Protein AF-A0A835XCL2-F1 (afdb_monomer)

Structure (mmCIF, N/CA/C/O backbone):
data_AF-A0A835XCL2-F1
#
_entry.id   AF-A0A835XCL2-F1
#
loop_
_atom_site.group_PDB
_atom_site.id
_atom_site.type_symbol
_atom_site.label_atom_id
_atom_site.label_alt_id
_atom_site.label_comp_id
_atom_site.label_asym_id
_atom_site.label_entity_id
_atom_site.label_seq_id
_atom_site.pdbx_PDB_ins_code
_atom_site.Cartn_x
_atom_site.Cartn_y
_atom_site.Cartn_z
_atom_site.occupancy
_atom_site.B_iso_or_equiv
_atom_site.auth_seq_id
_atom_site.auth_comp_id
_atom_site.auth_asym_id
_atom_site.auth_atom_id
_atom_site.pdbx_PDB_model_num
ATOM 1 N N . MET A 1 1 ? -12.050 17.696 15.128 1.00 45.19 1 MET A N 1
ATOM 2 C CA . MET A 1 1 ? -11.156 17.296 14.022 1.00 45.19 1 MET A CA 1
ATOM 3 C C . MET A 1 1 ? -9.777 16.901 14.547 1.00 45.19 1 MET A C 1
ATOM 5 O O . MET A 1 1 ? -9.471 15.723 14.489 1.00 45.19 1 MET A O 1
ATOM 9 N N . PHE A 1 2 ? -9.025 17.798 15.200 1.00 50.72 2 PHE A N 1
ATOM 10 C CA . PHE A 1 2 ? -7.674 17.502 15.725 1.00 50.72 2 PHE A CA 1
ATOM 11 C C . PHE A 1 2 ? -7.560 16.322 16.710 1.00 50.72 2 PHE A C 1
ATOM 13 O O . PHE A 1 2 ? -6.530 15.673 16.750 1.00 50.72 2 PHE A O 1
ATOM 20 N N . ALA A 1 3 ? -8.612 15.989 17.470 1.00 54.88 3 ALA A N 1
ATOM 21 C CA . ALA A 1 3 ? -8.590 14.834 18.381 1.00 54.88 3 ALA A CA 1
ATOM 22 C C . ALA A 1 3 ? -8.614 13.461 17.674 1.00 54.88 3 ALA A C 1
ATOM 24 O O . ALA A 1 3 ? -8.325 12.450 18.309 1.00 54.88 3 ALA A O 1
ATOM 25 N N . PHE A 1 4 ? -9.004 13.424 16.395 1.00 60.88 4 PHE A N 1
ATOM 26 C CA . PHE A 1 4 ? -9.057 12.208 15.576 1.00 60.88 4 PHE A CA 1
ATOM 27 C C . PHE A 1 4 ? -7.957 12.157 14.514 1.00 60.88 4 PHE A C 1
ATOM 29 O O . PHE A 1 4 ? -7.679 11.065 14.038 1.00 60.88 4 PHE A O 1
ATOM 36 N N . ALA A 1 5 ? -7.335 13.301 14.205 1.00 59.88 5 ALA A N 1
ATOM 37 C CA . ALA A 1 5 ? -6.242 13.404 13.247 1.00 59.88 5 ALA A CA 1
ATOM 38 C C . ALA A 1 5 ? -5.067 12.497 13.642 1.00 59.88 5 ALA A C 1
ATOM 40 O O . ALA A 1 5 ? -4.745 12.382 14.829 1.00 59.88 5 ALA A O 1
ATOM 41 N N . GLY A 1 6 ? -4.464 11.858 12.639 1.00 66.88 6 GLY A N 1
ATOM 42 C CA . GLY A 1 6 ? -3.282 11.003 12.789 1.00 66.88 6 GLY A CA 1
ATOM 43 C C . GLY A 1 6 ? -3.580 9.506 12.906 1.00 66.88 6 GLY A C 1
ATOM 44 O O . GLY A 1 6 ? -2.702 8.674 12.696 1.00 66.88 6 GLY A O 1
ATOM 45 N N . LEU A 1 7 ? -4.846 9.130 13.136 1.00 72.75 7 LEU A N 1
ATOM 46 C CA . LEU A 1 7 ? -5.253 7.722 13.145 1.00 72.75 7 LEU A CA 1
ATOM 47 C C . LEU A 1 7 ? -5.238 7.129 11.731 1.00 72.75 7 LEU A C 1
ATOM 49 O O . LEU A 1 7 ? -4.755 6.021 11.523 1.00 72.75 7 LEU A O 1
ATOM 53 N N . GLY A 1 8 ? -5.735 7.907 10.774 1.00 74.19 8 GLY A N 1
ATOM 54 C CA . GLY A 1 8 ? -5.674 7.641 9.349 1.00 74.19 8 GLY A CA 1
ATOM 55 C C . GLY A 1 8 ? -4.240 7.567 8.850 1.00 74.19 8 GLY A C 1
ATOM 56 O O . GLY A 1 8 ? -3.952 6.661 8.085 1.00 74.19 8 GLY A O 1
ATOM 57 N N . PHE A 1 9 ? -3.338 8.422 9.348 1.00 76.12 9 PHE A N 1
ATOM 58 C CA . PHE A 1 9 ? -1.915 8.387 8.988 1.00 76.12 9 PHE A CA 1
ATOM 59 C C . PHE A 1 9 ? -1.212 7.127 9.499 1.00 76.12 9 PHE A C 1
ATOM 61 O O . PHE A 1 9 ? -0.522 6.462 8.736 1.00 76.12 9 PHE A O 1
ATOM 68 N N . LEU A 1 10 ? -1.443 6.731 10.756 1.00 77.31 10 LEU A N 1
ATOM 69 C CA . LEU A 1 10 ? -0.890 5.480 11.293 1.00 77.31 10 LEU A CA 1
ATOM 70 C C . LEU A 1 10 ? -1.341 4.250 10.487 1.00 77.31 10 LEU A C 1
ATOM 72 O O . LEU A 1 10 ? -0.604 3.276 10.378 1.00 77.31 10 LEU A O 1
ATOM 76 N N . VAL A 1 11 ? -2.558 4.282 9.943 1.00 80.12 11 VAL A N 1
ATOM 77 C CA . VAL A 1 11 ? -3.092 3.204 9.104 1.00 80.12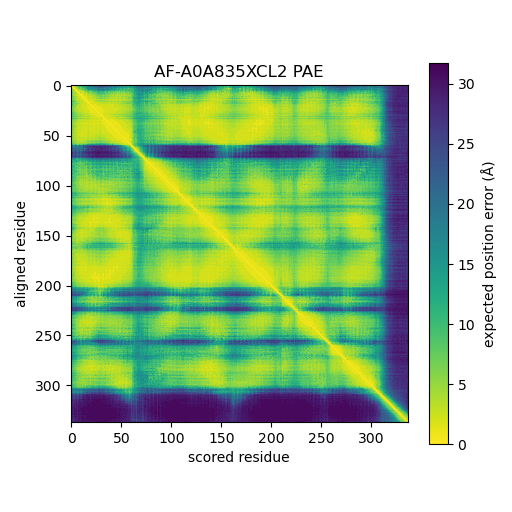 11 VAL A CA 1
ATOM 78 C C . VAL A 1 11 ? -2.561 3.315 7.675 1.00 80.12 11 VAL A C 1
ATOM 80 O O . VAL A 1 11 ? -2.112 2.317 7.122 1.00 80.12 11 VAL A O 1
ATOM 83 N N . SER A 1 12 ? -2.570 4.502 7.067 1.00 83.25 12 SER A N 1
ATOM 84 C CA . SER A 1 12 ? -2.139 4.700 5.679 1.00 83.25 12 SER A CA 1
ATOM 85 C C . SER A 1 12 ? -0.653 4.466 5.482 1.00 83.25 12 SER A C 1
ATOM 87 O O . SER A 1 12 ? -0.261 4.074 4.394 1.00 83.25 12 SER A O 1
ATOM 89 N N . VAL A 1 13 ? 0.172 4.660 6.510 1.00 80.12 13 VAL A N 1
ATOM 90 C CA . VAL A 1 13 ? 1.620 4.479 6.384 1.00 80.12 13 VAL A CA 1
ATOM 91 C C . VAL A 1 13 ? 2.002 3.033 6.044 1.00 80.12 13 VAL A C 1
ATOM 93 O O . VAL A 1 13 ? 2.986 2.793 5.356 1.00 80.12 13 VAL A O 1
ATOM 96 N N . GLY A 1 14 ? 1.186 2.056 6.459 1.00 79.81 14 GLY A N 1
ATOM 97 C CA . GLY A 1 14 ? 1.363 0.662 6.041 1.00 79.81 14 GLY A CA 1
ATOM 98 C C . GLY A 1 14 ? 1.155 0.454 4.537 1.00 79.81 14 GLY A C 1
ATOM 99 O O . GLY A 1 14 ? 1.716 -0.470 3.971 1.00 79.81 14 GLY A O 1
ATOM 100 N N . TYR A 1 15 ? 0.399 1.334 3.875 1.00 86.25 15 TYR A N 1
ATOM 101 C CA . TYR A 1 15 ? 0.126 1.274 2.435 1.00 86.25 15 TYR A CA 1
ATOM 102 C C . TYR A 1 15 ? 1.232 1.897 1.572 1.00 86.25 15 TYR A C 1
ATOM 104 O O . TYR A 1 15 ? 1.124 1.863 0.349 1.00 86.25 15 TYR A O 1
ATOM 112 N N . MET A 1 16 ? 2.260 2.481 2.195 1.00 86.19 16 MET A N 1
ATOM 113 C CA . MET A 1 16 ? 3.431 3.068 1.535 1.00 86.19 16 MET A CA 1
ATOM 114 C C . MET A 1 16 ? 4.714 2.294 1.877 1.00 86.19 16 MET A C 1
ATOM 116 O O . MET A 1 16 ? 5.825 2.804 1.754 1.00 86.19 16 MET A O 1
ATOM 120 N N . ASP A 1 17 ? 4.575 1.056 2.348 1.00 85.38 17 ASP A N 1
ATOM 121 C CA . ASP A 1 17 ? 5.699 0.233 2.769 1.00 85.38 17 ASP A CA 1
ATOM 122 C C . ASP A 1 17 ? 6.506 -0.324 1.572 1.00 85.38 17 ASP A C 1
ATOM 124 O O . ASP A 1 17 ? 6.050 -0.299 0.423 1.00 85.38 17 ASP A O 1
ATOM 128 N N . PRO A 1 18 ? 7.707 -0.889 1.810 1.00 81.00 18 PRO A N 1
ATOM 129 C CA . PRO A 1 18 ? 8.531 -1.438 0.733 1.00 81.00 18 PRO A CA 1
ATOM 130 C C . PRO A 1 18 ? 7.856 -2.571 -0.060 1.00 81.00 18 PRO A C 1
ATOM 132 O O . PRO A 1 18 ? 8.250 -2.832 -1.196 1.00 81.00 18 PRO A O 1
ATOM 135 N N . GLY A 1 19 ? 6.851 -3.244 0.516 1.00 84.50 19 GLY A N 1
ATOM 136 C CA . GLY A 1 19 ? 6.051 -4.255 -0.175 1.00 84.50 19 GLY A CA 1
ATOM 137 C C . GLY A 1 19 ? 5.240 -3.658 -1.325 1.00 84.50 19 GLY A C 1
ATOM 138 O O . GLY A 1 19 ? 5.312 -4.175 -2.441 1.00 84.50 19 GLY A O 1
ATOM 139 N N . ASN A 1 20 ? 4.546 -2.540 -1.074 1.00 90.12 20 ASN A N 1
ATOM 140 C CA . ASN A 1 20 ? 3.847 -1.777 -2.114 1.00 90.12 20 ASN A CA 1
ATOM 141 C C . ASN A 1 20 ? 4.830 -1.234 -3.164 1.00 90.12 20 ASN A C 1
ATOM 143 O O . ASN A 1 20 ? 4.596 -1.381 -4.365 1.00 90.12 20 ASN A O 1
ATOM 147 N N . TRP A 1 21 ? 5.989 -0.720 -2.728 1.00 89.38 21 TRP A N 1
ATOM 148 C CA . TRP A 1 21 ? 7.011 -0.211 -3.650 1.00 89.38 21 TRP A CA 1
ATOM 149 C C . TRP A 1 21 ? 7.500 -1.291 -4.611 1.00 89.38 21 TRP A C 1
ATOM 151 O O . TRP A 1 21 ? 7.611 -1.040 -5.807 1.00 89.38 21 TRP A O 1
ATOM 161 N N . ALA A 1 22 ? 7.779 -2.496 -4.112 1.00 87.19 22 ALA A N 1
ATOM 162 C CA . ALA A 1 22 ? 8.260 -3.593 -4.943 1.00 87.19 22 ALA A CA 1
ATOM 163 C C . ALA A 1 22 ? 7.243 -3.982 -6.023 1.00 87.19 22 ALA A C 1
ATOM 165 O O . ALA A 1 22 ? 7.617 -4.164 -7.181 1.00 87.19 22 ALA A O 1
ATOM 166 N N . THR A 1 23 ? 5.957 -4.071 -5.671 1.00 91.06 23 THR A N 1
ATOM 167 C CA . THR A 1 23 ? 4.909 -4.411 -6.641 1.00 91.06 23 THR A CA 1
ATOM 168 C C . THR A 1 23 ? 4.672 -3.297 -7.656 1.00 91.06 23 THR A C 1
ATOM 170 O O . THR A 1 23 ? 4.503 -3.597 -8.837 1.00 91.06 23 THR A O 1
ATOM 173 N N . ASP A 1 24 ? 4.720 -2.030 -7.239 1.00 92.31 24 ASP A N 1
ATOM 174 C CA . ASP A 1 24 ? 4.493 -0.880 -8.123 1.00 92.31 24 ASP A CA 1
ATOM 175 C C . ASP A 1 24 ? 5.685 -0.615 -9.058 1.00 92.31 24 ASP A C 1
ATOM 177 O O . ASP A 1 24 ? 5.493 -0.313 -10.240 1.00 92.31 24 ASP A O 1
ATOM 181 N N . LEU A 1 25 ? 6.920 -0.792 -8.573 1.00 89.44 25 LEU A N 1
ATOM 182 C CA . LEU A 1 25 ? 8.134 -0.724 -9.394 1.00 89.44 25 LEU A CA 1
ATOM 183 C C . LEU A 1 25 ? 8.161 -1.845 -10.440 1.00 89.44 25 LEU A C 1
ATOM 185 O O . LEU A 1 25 ? 8.417 -1.584 -11.620 1.00 89.44 25 LEU A O 1
ATOM 189 N N . ALA A 1 26 ? 7.846 -3.079 -10.034 1.00 88.62 26 ALA A N 1
ATOM 190 C CA . ALA A 1 26 ? 7.764 -4.218 -10.947 1.00 88.62 26 ALA A CA 1
ATOM 191 C C . ALA A 1 26 ? 6.645 -4.026 -11.987 1.00 88.62 26 ALA A C 1
ATOM 193 O O . ALA A 1 26 ? 6.833 -4.303 -13.170 1.00 88.62 26 ALA A O 1
ATOM 194 N N . ALA A 1 27 ? 5.496 -3.487 -11.569 1.00 90.75 27 ALA A N 1
ATOM 195 C CA . ALA A 1 27 ? 4.387 -3.164 -12.459 1.00 90.75 27 ALA A CA 1
ATOM 196 C C . ALA A 1 27 ? 4.765 -2.117 -13.512 1.00 90.75 27 ALA A C 1
ATOM 198 O O . ALA A 1 27 ? 4.511 -2.318 -14.702 1.00 90.75 27 ALA A O 1
ATOM 199 N N . GLY A 1 28 ? 5.372 -1.012 -13.074 1.00 89.50 28 GLY A N 1
ATOM 200 C CA . GLY A 1 28 ? 5.740 0.092 -13.952 1.00 89.50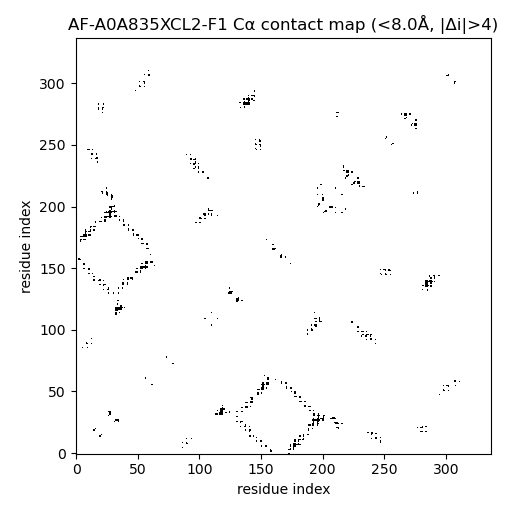 28 GLY A CA 1
ATOM 201 C C . GLY A 1 28 ? 6.856 -0.276 -14.924 1.00 89.50 28 GLY A C 1
ATOM 202 O O . GLY A 1 28 ? 6.759 0.049 -16.105 1.00 89.50 28 GLY A O 1
ATOM 203 N N . SER A 1 29 ? 7.885 -0.990 -14.459 1.00 88.06 29 SER A N 1
ATOM 204 C CA . SER A 1 29 ? 9.002 -1.432 -15.310 1.00 88.06 29 SER A CA 1
ATOM 205 C C . SER A 1 29 ? 8.555 -2.432 -16.382 1.00 88.06 29 SER A C 1
ATOM 207 O O . SER A 1 29 ? 8.820 -2.218 -17.564 1.00 88.06 29 SER A O 1
ATOM 209 N N . ALA A 1 30 ? 7.798 -3.467 -16.007 1.00 87.38 30 ALA A N 1
ATOM 210 C CA . ALA A 1 30 ? 7.406 -4.524 -16.938 1.00 87.38 30 ALA A CA 1
ATOM 211 C C . ALA A 1 30 ? 6.242 -4.132 -17.869 1.00 87.38 30 ALA A C 1
ATOM 213 O O . ALA A 1 30 ? 6.238 -4.487 -19.048 1.00 87.38 30 ALA A O 1
ATOM 214 N N . PHE A 1 31 ? 5.240 -3.404 -17.363 1.00 90.00 31 PHE A N 1
ATOM 215 C CA . PHE A 1 31 ? 3.964 -3.1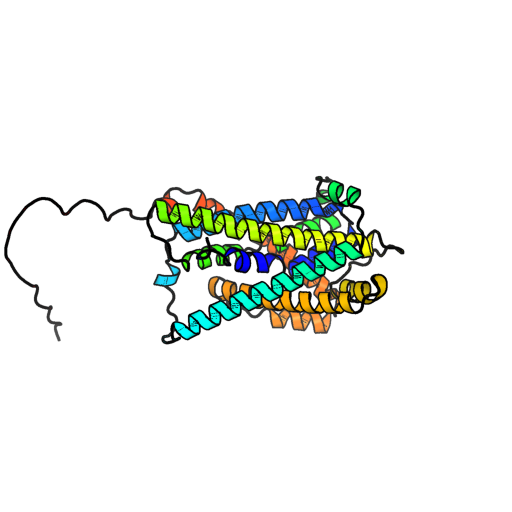93 -18.069 1.00 90.00 31 PHE A CA 1
ATOM 216 C C . PHE A 1 31 ? 3.623 -1.721 -18.342 1.00 90.00 31 PHE A C 1
ATOM 218 O O . PHE A 1 31 ? 2.527 -1.411 -18.833 1.00 90.00 31 PHE A O 1
ATOM 225 N N . GLY A 1 32 ? 4.539 -0.798 -18.043 1.00 90.44 32 GLY A N 1
ATOM 226 C CA . GLY A 1 32 ? 4.309 0.632 -18.198 1.00 90.44 32 GLY A CA 1
ATOM 227 C C . GLY A 1 32 ? 3.146 1.108 -17.322 1.00 90.44 32 GLY A C 1
ATOM 228 O O . GLY A 1 32 ? 3.032 0.754 -16.154 1.00 90.44 32 GLY A O 1
ATOM 229 N N . TYR A 1 33 ? 2.233 1.900 -17.886 1.00 93.38 33 TYR A N 1
ATOM 230 C CA . TYR A 1 33 ? 1.113 2.479 -17.129 1.00 93.38 33 TYR A CA 1
ATOM 231 C C . TYR A 1 33 ? -0.115 1.559 -16.982 1.00 93.38 33 TYR A C 1
ATOM 233 O O . TYR A 1 33 ? -1.101 1.960 -16.370 1.00 93.38 33 TYR A O 1
ATOM 241 N N . GLN A 1 34 ? -0.100 0.342 -17.538 1.00 91.62 34 GLN A N 1
ATOM 242 C CA . GLN A 1 34 ? -1.310 -0.494 -17.678 1.00 91.62 34 GLN A CA 1
ATOM 243 C C . GLN A 1 34 ? -1.894 -0.989 -16.345 1.00 91.62 34 GLN A C 1
ATOM 245 O O . GLN A 1 34 ? -3.081 -1.301 -16.271 1.00 91.62 34 GLN A O 1
ATOM 250 N N . LEU A 1 35 ? -1.076 -1.061 -15.293 1.00 94.00 35 LEU A N 1
ATOM 251 C CA . LEU A 1 35 ? -1.488 -1.536 -13.971 1.00 94.00 35 LEU A CA 1
ATOM 252 C C . LEU A 1 35 ? -1.966 -0.414 -13.029 1.00 94.00 35 LEU A C 1
ATOM 254 O O . LEU A 1 35 ? -2.413 -0.711 -11.922 1.00 94.00 35 LEU A O 1
ATOM 258 N N . LEU A 1 36 ? -1.985 0.852 -13.472 1.00 95.06 36 LEU A N 1
ATOM 259 C CA . LEU A 1 36 ? -2.520 1.973 -12.677 1.00 95.06 36 LEU A CA 1
ATOM 260 C C . LEU A 1 36 ? -3.998 1.790 -12.314 1.00 95.06 36 LEU A C 1
ATOM 262 O O . LEU A 1 36 ? -4.417 2.140 -11.210 1.00 95.06 36 LEU A O 1
ATOM 266 N N . PHE A 1 37 ? -4.791 1.189 -13.204 1.00 95.06 37 PHE A N 1
ATOM 267 C CA . PHE A 1 37 ? -6.169 0.814 -12.892 1.00 95.06 37 PHE A CA 1
ATOM 268 C C . PHE A 1 37 ? -6.256 -0.146 -11.693 1.00 95.06 37 PHE A C 1
ATOM 270 O O . PHE A 1 37 ? -7.152 -0.007 -10.861 1.00 95.06 37 PHE A O 1
ATOM 277 N N . VAL A 1 38 ? -5.319 -1.092 -11.564 1.00 95.12 38 VAL A N 1
ATOM 278 C CA . VAL A 1 38 ? -5.299 -2.040 -10.439 1.00 95.12 38 VAL A CA 1
ATOM 279 C C . VAL A 1 38 ? -4.978 -1.317 -9.137 1.00 95.12 38 VAL A C 1
ATOM 281 O O . VAL A 1 38 ? -5.687 -1.538 -8.160 1.00 95.12 38 VAL A O 1
ATOM 284 N N . VAL A 1 39 ? -3.996 -0.406 -9.145 1.00 95.81 39 VAL A N 1
ATOM 285 C CA . VAL A 1 39 ? -3.655 0.450 -7.991 1.00 95.81 39 VAL A CA 1
ATOM 286 C C . VAL A 1 39 ? -4.861 1.289 -7.545 1.00 95.81 39 VAL A C 1
ATOM 288 O O . VAL A 1 39 ? -5.155 1.404 -6.352 1.00 95.81 39 VAL A O 1
ATOM 291 N N . LEU A 1 40 ? -5.613 1.853 -8.495 1.00 95.88 40 LEU A N 1
ATOM 292 C CA . LEU A 1 40 ? -6.834 2.606 -8.202 1.00 95.88 40 LEU A CA 1
ATOM 293 C C . LEU A 1 40 ? -7.907 1.722 -7.550 1.00 95.88 40 LEU A C 1
ATOM 295 O O . LEU A 1 40 ? -8.459 2.077 -6.506 1.00 95.88 40 LEU A O 1
ATOM 299 N N . VAL A 1 41 ? -8.211 0.569 -8.150 1.00 94.81 41 VAL A N 1
ATOM 300 C CA . VAL A 1 41 ? -9.253 -0.344 -7.653 1.00 94.81 41 VAL A CA 1
ATOM 301 C C . VAL A 1 41 ? -8.874 -0.928 -6.294 1.00 94.81 41 VAL A C 1
ATOM 303 O O . VAL A 1 41 ? -9.719 -0.969 -5.397 1.00 94.81 41 VAL A O 1
ATOM 306 N N . SER A 1 42 ? -7.613 -1.332 -6.109 1.00 94.12 42 SER A N 1
ATOM 307 C CA . SER A 1 42 ? -7.103 -1.831 -4.830 1.00 94.12 42 SER A CA 1
ATOM 308 C C . SER A 1 42 ? -7.205 -0.761 -3.739 1.00 94.12 42 SER A C 1
ATOM 310 O O . SER A 1 42 ? -7.654 -1.062 -2.632 1.00 94.12 42 SER A O 1
ATOM 312 N N . SER A 1 43 ? -6.903 0.500 -4.059 1.00 94.88 43 SER A N 1
ATOM 313 C CA . SER A 1 43 ? -7.007 1.625 -3.120 1.00 94.88 43 SER A CA 1
ATOM 314 C C . SER A 1 43 ? -8.454 1.945 -2.746 1.00 94.88 43 SER A C 1
ATOM 316 O O . SER A 1 43 ? -8.768 2.170 -1.576 1.00 94.88 43 SER A O 1
ATOM 318 N N . VAL A 1 44 ? -9.374 1.917 -3.714 1.00 95.44 44 VAL A N 1
ATOM 319 C CA . VAL A 1 44 ? -10.815 2.081 -3.449 1.00 95.44 44 VAL A CA 1
ATOM 320 C C . VAL A 1 44 ? -11.331 0.948 -2.558 1.00 95.44 44 VAL A C 1
ATOM 322 O O . VAL A 1 44 ? -12.056 1.196 -1.590 1.00 95.44 44 VAL A O 1
ATOM 325 N N . MET A 1 45 ? -10.918 -0.291 -2.836 1.00 93.25 45 MET A N 1
ATOM 326 C CA . MET A 1 45 ? -11.244 -1.445 -2.001 1.00 93.25 45 MET A CA 1
ATOM 327 C C . MET A 1 45 ? -10.681 -1.285 -0.584 1.00 93.25 45 MET A C 1
ATOM 329 O O . MET A 1 45 ? -11.399 -1.529 0.386 1.00 93.25 45 MET A O 1
ATOM 333 N N . ALA A 1 46 ? -9.439 -0.822 -0.446 1.00 92.25 46 ALA A N 1
ATOM 334 C CA . ALA A 1 46 ? -8.827 -0.540 0.844 1.00 92.25 46 ALA A CA 1
ATOM 335 C C . ALA A 1 46 ? -9.621 0.493 1.646 1.00 92.25 46 ALA A C 1
ATOM 337 O O . ALA A 1 46 ? -9.956 0.228 2.797 1.00 92.25 46 ALA A O 1
ATOM 338 N N . MET A 1 47 ? -9.989 1.626 1.041 1.00 94.50 47 MET A N 1
ATOM 339 C CA . MET A 1 47 ? -10.810 2.653 1.694 1.00 94.50 47 MET A CA 1
ATOM 340 C C . MET A 1 47 ? -12.140 2.080 2.195 1.00 94.50 47 MET A C 1
ATOM 342 O O . MET A 1 47 ? -12.546 2.330 3.333 1.00 94.50 47 MET A O 1
ATOM 346 N N . PHE A 1 48 ? -12.797 1.252 1.380 1.00 93.25 48 PHE A N 1
ATOM 347 C CA . PHE A 1 48 ? -14.042 0.592 1.761 1.00 93.25 48 PHE A CA 1
ATOM 348 C C . PHE A 1 48 ? -13.858 -0.387 2.932 1.00 93.25 48 PHE A C 1
ATOM 350 O O . PHE A 1 48 ? -14.601 -0.334 3.916 1.00 93.25 48 PHE A O 1
ATOM 357 N N . LEU A 1 49 ? -12.858 -1.266 2.864 1.00 90.81 49 LEU A N 1
ATOM 358 C CA . LEU A 1 49 ? -12.597 -2.250 3.916 1.00 90.81 49 LEU A CA 1
ATOM 359 C C . LEU A 1 49 ? -12.140 -1.583 5.216 1.00 90.81 49 LEU A C 1
ATOM 361 O O . LEU A 1 49 ? -12.564 -1.992 6.297 1.00 90.81 49 LEU A O 1
ATOM 365 N N . GLN A 1 50 ? -11.355 -0.512 5.123 1.00 90.94 50 GLN A N 1
ATOM 366 C CA . GLN A 1 50 ? -10.925 0.269 6.277 1.00 90.94 50 GLN A CA 1
ATOM 367 C C . GLN A 1 50 ? -12.095 1.002 6.938 1.00 90.94 50 GLN A C 1
ATOM 369 O O . GLN A 1 50 ? -12.186 1.036 8.166 1.00 90.94 50 GLN A O 1
ATOM 374 N N . TYR A 1 51 ? -13.056 1.495 6.153 1.00 91.31 51 TYR A N 1
ATOM 375 C CA . TYR A 1 51 ? -14.312 2.015 6.689 1.00 91.31 51 TYR A CA 1
ATOM 376 C C . TYR A 1 51 ? -15.098 0.946 7.471 1.00 91.31 51 TYR A C 1
ATOM 378 O O . TYR A 1 51 ? -15.603 1.219 8.567 1.00 91.31 51 TYR A O 1
ATOM 386 N N . LEU A 1 52 ? -15.178 -0.285 6.952 1.00 89.12 52 LEU A N 1
ATOM 387 C CA . LEU A 1 52 ? -15.829 -1.398 7.651 1.00 89.12 52 LEU A CA 1
ATOM 388 C C . LEU A 1 52 ? -15.087 -1.784 8.937 1.00 89.12 52 LEU A C 1
ATOM 390 O O . LEU A 1 52 ? -15.730 -1.964 9.974 1.00 89.12 52 LEU A O 1
ATOM 394 N N . ALA A 1 53 ? -13.755 -1.859 8.896 1.00 86.56 53 ALA A N 1
ATOM 395 C CA . ALA A 1 53 ? -12.913 -2.145 10.057 1.00 86.56 53 ALA A CA 1
ATOM 396 C C . ALA A 1 53 ? -13.097 -1.097 11.160 1.00 86.56 53 ALA A C 1
ATOM 398 O O . ALA A 1 53 ? -13.296 -1.437 12.331 1.00 86.56 53 ALA A O 1
ATOM 399 N N . LEU A 1 54 ? -13.138 0.179 10.778 1.00 87.75 54 LEU A N 1
ATOM 400 C CA . LEU A 1 54 ? -13.421 1.275 11.691 1.00 87.75 54 LEU A CA 1
ATOM 401 C C . LEU A 1 54 ? -14.820 1.150 12.308 1.00 87.75 54 LEU A C 1
ATOM 403 O O . LEU A 1 54 ? -14.984 1.285 13.525 1.00 87.75 54 LEU A O 1
ATOM 407 N N . LYS A 1 55 ? -15.839 0.872 11.486 1.00 87.00 55 LYS A N 1
ATOM 408 C CA . LYS A 1 55 ? -17.225 0.709 11.947 1.00 87.00 55 LYS A CA 1
ATOM 409 C C . LYS A 1 55 ? -17.343 -0.452 12.934 1.00 87.00 55 LYS A C 1
ATOM 411 O O . LYS A 1 55 ? -18.022 -0.308 13.951 1.00 87.00 55 LYS A O 1
ATOM 416 N N . LEU A 1 56 ? -16.664 -1.565 12.656 1.00 83.12 56 LEU A N 1
ATOM 417 C CA . LEU A 1 56 ? -16.591 -2.713 13.554 1.00 83.12 56 LEU A CA 1
ATOM 418 C C . LEU A 1 56 ? -15.936 -2.319 14.884 1.00 83.12 56 LEU A C 1
ATOM 420 O O . LEU A 1 56 ? -16.536 -2.538 15.933 1.00 83.12 56 LEU A O 1
ATOM 424 N N . GLY A 1 57 ? -14.782 -1.645 14.842 1.00 82.12 57 GLY A N 1
ATOM 425 C CA . GLY A 1 57 ? -14.060 -1.191 16.033 1.00 82.12 57 GLY A CA 1
ATOM 426 C C . GLY A 1 57 ? -14.873 -0.265 16.943 1.00 82.12 57 GLY A C 1
ATOM 427 O O . GLY A 1 57 ? -14.808 -0.375 18.171 1.00 82.12 57 GLY A O 1
ATOM 428 N N . VAL A 1 58 ? -15.687 0.620 16.357 1.00 83.69 58 VAL A N 1
ATOM 429 C CA . VAL A 1 58 ? -16.620 1.489 17.097 1.00 83.69 58 VAL A CA 1
ATOM 430 C C . VAL A 1 58 ? -17.811 0.703 17.665 1.00 83.69 58 VAL A C 1
ATOM 432 O O . VAL A 1 58 ? -18.306 1.043 18.739 1.00 83.69 58 VAL A O 1
ATOM 435 N N . ALA A 1 59 ? -18.278 -0.341 16.975 1.00 78.38 59 ALA A N 1
ATOM 436 C CA . ALA A 1 59 ? -19.411 -1.159 17.409 1.00 78.38 59 ALA A CA 1
ATOM 437 C C . ALA A 1 59 ? -19.063 -2.111 18.567 1.00 78.38 59 ALA A C 1
ATOM 439 O O . ALA A 1 59 ? -19.883 -2.302 19.464 1.00 78.38 59 ALA A O 1
ATOM 440 N N . THR A 1 60 ? -17.849 -2.670 18.585 1.00 72.06 60 THR A N 1
ATOM 441 C CA . THR A 1 60 ? -17.412 -3.654 19.593 1.00 72.06 60 THR A CA 1
ATOM 442 C C . THR A 1 60 ? -17.021 -3.064 20.952 1.00 72.06 60 THR A C 1
ATOM 444 O O . THR A 1 60 ? -16.688 -3.824 21.855 1.00 72.06 60 THR A O 1
ATOM 447 N N . ASP A 1 61 ? -17.067 -1.735 21.124 1.00 61.94 61 ASP A N 1
ATOM 448 C CA . ASP A 1 61 ? -16.904 -1.024 22.405 1.00 61.94 61 ASP A CA 1
ATOM 449 C C . ASP A 1 61 ? -15.867 -1.649 23.374 1.00 61.94 61 ASP A C 1
ATOM 451 O O . ASP A 1 61 ? -16.167 -2.071 24.491 1.00 61.94 61 ASP A O 1
ATOM 455 N N . GLY A 1 62 ? -14.596 -1.651 22.960 1.00 56.16 62 GLY A N 1
ATOM 456 C CA . GLY A 1 62 ? -13.466 -1.645 23.892 1.00 56.16 62 GLY A CA 1
ATOM 457 C C . GLY A 1 62 ? -13.231 -2.914 24.712 1.00 56.16 62 GLY A C 1
ATOM 458 O O . GLY A 1 62 ? -12.754 -2.805 25.845 1.00 56.16 62 GLY A O 1
ATOM 459 N N . THR A 1 63 ? -13.482 -4.109 24.172 1.00 44.56 63 THR A N 1
ATOM 460 C CA . THR A 1 63 ? -13.042 -5.355 24.827 1.00 44.56 63 THR A CA 1
ATOM 461 C C . THR A 1 63 ? -11.521 -5.356 25.057 1.00 44.56 63 THR A C 1
ATOM 463 O O . THR A 1 63 ? -11.068 -5.849 26.081 1.00 44.56 63 THR A O 1
ATOM 466 N N . TRP A 1 64 ? -10.725 -4.684 24.213 1.00 39.62 64 TRP A N 1
ATOM 467 C CA . TRP A 1 64 ? -9.263 -4.601 24.376 1.00 39.62 64 TRP A CA 1
ATOM 468 C C . TRP A 1 64 ? -8.796 -3.746 25.560 1.00 39.62 64 TRP A C 1
ATOM 470 O O . TRP A 1 64 ? -7.936 -4.179 26.323 1.00 39.62 64 TRP A O 1
ATOM 480 N N . ARG A 1 65 ? -9.427 -2.590 25.826 1.00 42.56 65 ARG A N 1
ATOM 481 C CA . ARG A 1 65 ? -9.151 -1.812 27.057 1.00 42.56 65 ARG A CA 1
ATOM 482 C C . ARG A 1 65 ? -9.605 -2.527 28.332 1.00 42.56 65 ARG A C 1
ATOM 484 O O . ARG A 1 65 ? -9.207 -2.116 29.419 1.00 42.56 65 ARG A O 1
ATOM 491 N N . ARG A 1 66 ? -10.467 -3.541 28.205 1.00 40.78 66 ARG A N 1
ATOM 492 C CA . ARG A 1 66 ? -11.040 -4.305 29.320 1.00 40.78 66 ARG A CA 1
ATOM 493 C C . ARG A 1 66 ? -10.338 -5.656 29.542 1.00 40.78 66 ARG A C 1
ATOM 495 O O . ARG A 1 66 ? -10.371 -6.142 30.666 1.00 40.78 66 ARG A O 1
ATOM 502 N N . CYS A 1 67 ? -9.685 -6.214 28.517 1.00 33.12 67 CYS A N 1
ATOM 503 C CA . CYS A 1 67 ? -9.009 -7.521 28.548 1.00 33.12 67 CYS A CA 1
ATOM 504 C C . CYS A 1 67 ? -7.471 -7.466 28.423 1.00 33.12 67 CYS A C 1
ATOM 506 O O . CYS A 1 67 ? -6.821 -8.477 28.662 1.00 33.12 67 CYS A O 1
ATOM 508 N N . GLY A 1 68 ? -6.861 -6.321 28.102 1.00 37.34 68 GLY A N 1
ATOM 509 C CA . GLY A 1 68 ? -5.403 -6.188 28.023 1.00 37.34 68 GLY A CA 1
ATOM 510 C C . GLY A 1 68 ? -4.752 -5.918 29.379 1.00 37.34 68 GLY A C 1
ATOM 511 O O . GLY A 1 68 ? -4.610 -4.764 29.786 1.00 37.34 68 GLY A O 1
ATOM 512 N N . GLY A 1 69 ? -4.333 -6.976 30.073 1.00 36.84 69 GLY A N 1
ATOM 513 C CA . GLY A 1 69 ? -3.393 -6.890 31.186 1.00 36.84 69 GLY A CA 1
ATOM 514 C C . GLY A 1 69 ? -2.014 -6.438 30.705 1.00 36.84 69 GLY A C 1
ATOM 515 O O . GLY A 1 69 ? -1.147 -7.267 30.463 1.00 36.84 69 GLY A O 1
ATOM 516 N N . LEU A 1 70 ? -1.792 -5.128 30.582 1.00 40.28 70 LEU A N 1
ATOM 517 C CA . LEU A 1 70 ? -0.436 -4.589 30.511 1.00 40.28 70 LEU A CA 1
ATOM 518 C C . LEU A 1 70 ? 0.105 -4.463 31.946 1.00 40.28 70 LEU A C 1
ATOM 520 O O . LEU A 1 70 ? -0.579 -3.876 32.798 1.00 40.28 70 LEU A O 1
ATOM 524 N N . PRO A 1 71 ? 1.307 -4.978 32.259 1.00 38.84 71 PRO A N 1
ATOM 525 C CA . PRO A 1 71 ? 1.932 -4.723 33.543 1.00 38.84 71 PRO A CA 1
ATOM 526 C C . PRO A 1 71 ? 2.035 -3.215 33.814 1.00 38.84 71 PRO A C 1
ATOM 528 O O . PRO A 1 71 ? 2.384 -2.406 32.960 1.00 38.84 71 PRO A O 1
ATOM 531 N N . ARG A 1 72 ? 1.683 -2.866 35.050 1.00 52.72 72 ARG A N 1
ATOM 532 C CA . ARG A 1 72 ? 1.796 -1.572 35.735 1.00 52.72 72 ARG A CA 1
ATOM 533 C C . ARG A 1 72 ? 2.949 -0.640 35.280 1.00 52.72 72 ARG A C 1
ATOM 535 O O . ARG A 1 72 ? 4.085 -1.072 35.151 1.00 52.72 72 ARG A O 1
ATOM 542 N N . ARG A 1 73 ? 2.652 0.676 35.350 1.00 50.88 73 ARG A N 1
ATOM 543 C CA . ARG A 1 73 ? 3.549 1.837 35.624 1.00 50.88 73 ARG A CA 1
ATOM 544 C C . ARG A 1 73 ? 4.372 2.454 34.474 1.00 50.88 73 ARG A C 1
ATOM 546 O O . ARG A 1 73 ? 5.546 2.751 34.658 1.00 50.88 73 ARG A O 1
ATOM 553 N N . ILE A 1 74 ? 3.739 2.843 33.366 1.00 57.91 74 ILE A N 1
ATOM 554 C CA . ILE A 1 74 ? 4.275 3.952 32.550 1.00 57.91 74 ILE A CA 1
ATOM 555 C C . ILE A 1 74 ? 3.564 5.244 32.990 1.00 57.91 74 ILE A C 1
ATOM 557 O O . ILE A 1 74 ? 2.328 5.278 32.980 1.00 57.91 74 ILE A O 1
ATOM 561 N N . PRO A 1 75 ? 4.276 6.302 33.421 1.00 64.06 75 PRO A N 1
ATOM 562 C CA . PRO A 1 75 ? 3.636 7.572 33.742 1.00 64.06 75 PRO A CA 1
ATOM 563 C C . PRO A 1 75 ? 2.875 8.110 32.523 1.00 64.06 75 PRO A C 1
ATOM 565 O O . PRO A 1 75 ? 3.389 8.090 31.408 1.00 64.06 75 PRO A O 1
ATOM 568 N N . GLN A 1 76 ? 1.667 8.650 32.714 1.00 63.22 76 GLN A N 1
ATOM 569 C CA . GLN A 1 76 ? 0.851 9.173 31.602 1.00 63.22 76 GLN A CA 1
ATOM 570 C C . GLN A 1 76 ? 1.541 10.305 30.821 1.00 63.22 76 GLN A C 1
ATOM 572 O O . GLN A 1 76 ? 1.178 10.581 29.680 1.00 63.22 76 GLN A O 1
ATOM 577 N N . TRP A 1 77 ? 2.512 10.990 31.431 1.00 64.75 77 TRP A N 1
ATOM 578 C CA . TRP A 1 77 ? 3.342 11.969 30.736 1.00 64.75 77 TRP A CA 1
ATOM 579 C C . TRP A 1 77 ? 4.317 11.292 29.765 1.00 64.75 77 TRP A C 1
ATOM 581 O O . TRP A 1 77 ? 4.408 11.748 28.634 1.00 64.75 77 TRP A O 1
ATOM 591 N N . VAL A 1 78 ? 4.940 10.167 30.147 1.00 64.12 78 VAL A N 1
ATOM 592 C CA . VAL A 1 78 ? 5.831 9.375 29.279 1.00 64.12 78 VAL A CA 1
ATOM 593 C C . VAL A 1 78 ? 5.048 8.800 28.107 1.00 64.12 78 VAL A C 1
ATOM 595 O O . VAL A 1 78 ? 5.477 8.943 26.973 1.00 64.12 78 VAL A O 1
ATOM 598 N N . ASN A 1 79 ? 3.865 8.227 28.349 1.00 58.84 79 ASN A N 1
ATOM 599 C CA . ASN A 1 79 ? 3.036 7.686 27.268 1.00 58.84 79 ASN A CA 1
ATOM 600 C C . ASN A 1 79 ? 2.596 8.771 26.267 1.00 58.84 79 ASN A C 1
ATOM 602 O O . ASN A 1 79 ? 2.611 8.551 25.062 1.00 58.84 79 ASN A O 1
ATOM 606 N N . ARG A 1 80 ? 2.244 9.970 26.756 1.00 60.34 80 ARG A N 1
ATOM 607 C CA . ARG A 1 80 ? 1.931 11.113 25.882 1.00 60.34 80 ARG A CA 1
ATOM 608 C C . ARG A 1 80 ? 3.153 11.597 25.105 1.00 60.34 80 ARG A C 1
ATOM 610 O O . ARG A 1 80 ? 3.011 11.918 23.934 1.00 60.34 80 ARG A O 1
ATOM 617 N N . MET A 1 81 ? 4.327 11.628 25.733 1.00 66.44 81 MET A N 1
ATOM 618 C CA . MET A 1 81 ? 5.585 11.996 25.077 1.00 66.44 81 MET A CA 1
ATOM 619 C C . MET A 1 81 ? 5.947 10.999 23.972 1.00 66.44 81 MET A C 1
ATOM 621 O O . MET A 1 81 ? 6.165 11.407 22.838 1.00 66.44 81 MET A O 1
ATOM 625 N N . LEU A 1 82 ? 5.918 9.698 24.276 1.00 60.50 82 LEU A N 1
ATOM 626 C CA . LEU A 1 82 ? 6.177 8.627 23.311 1.00 60.50 82 LEU A CA 1
ATOM 627 C C . LEU A 1 82 ? 5.187 8.655 22.144 1.00 60.50 82 LEU A C 1
ATOM 629 O O . LEU A 1 82 ? 5.608 8.510 21.003 1.00 60.50 82 LEU A O 1
ATOM 633 N N . TRP A 1 83 ? 3.899 8.892 22.412 1.00 61.22 83 TRP A N 1
ATOM 634 C CA . TRP A 1 83 ? 2.897 9.040 21.356 1.00 61.22 83 TRP A CA 1
ATOM 635 C C . TRP A 1 83 ? 3.192 10.240 20.448 1.00 61.22 83 TRP A C 1
ATOM 637 O O . TRP A 1 83 ? 3.208 10.078 19.237 1.00 61.22 83 TRP A O 1
ATOM 647 N N . ILE A 1 84 ? 3.494 11.416 21.013 1.00 65.88 84 ILE A N 1
ATOM 648 C CA . ILE A 1 84 ? 3.837 12.609 20.219 1.00 65.88 84 ILE A CA 1
ATOM 649 C C . ILE A 1 84 ? 5.085 12.356 19.368 1.00 65.88 84 ILE A C 1
ATOM 651 O O . ILE A 1 84 ? 5.096 12.696 18.191 1.00 65.88 84 ILE A O 1
ATOM 655 N N . VAL A 1 85 ? 6.127 11.755 19.946 1.00 66.81 85 VAL A N 1
ATOM 656 C CA . VAL A 1 85 ? 7.368 11.447 19.221 1.00 66.81 85 VAL A CA 1
ATOM 657 C C . VAL A 1 85 ? 7.110 10.449 18.092 1.00 66.81 85 VAL A C 1
ATOM 659 O O . VAL A 1 85 ? 7.604 10.663 16.992 1.00 66.81 85 VAL A O 1
ATOM 662 N N . ALA A 1 86 ? 6.317 9.402 18.331 1.00 60.62 86 ALA A N 1
ATOM 663 C CA . ALA A 1 86 ? 5.960 8.426 17.305 1.00 60.62 86 ALA A CA 1
ATOM 664 C C . ALA A 1 86 ? 5.123 9.054 16.179 1.00 60.62 86 ALA A C 1
ATOM 666 O O . ALA A 1 86 ? 5.422 8.833 15.011 1.00 60.62 86 ALA A O 1
ATOM 667 N N . GLU A 1 87 ? 4.127 9.878 16.514 1.00 65.12 87 GLU A N 1
ATOM 668 C CA . GLU A 1 87 ? 3.286 10.558 15.523 1.00 65.12 87 GLU A CA 1
ATOM 669 C C . GLU A 1 87 ? 4.110 11.535 14.668 1.00 65.12 87 GLU A C 1
ATOM 671 O O . GLU A 1 87 ? 3.957 11.576 13.451 1.00 65.12 87 GLU A O 1
ATOM 676 N N . LEU A 1 88 ? 5.025 12.289 15.291 1.00 68.94 88 LEU A N 1
ATOM 677 C CA . LEU A 1 88 ? 5.942 13.187 14.584 1.00 68.94 88 LEU A CA 1
ATOM 678 C C . LEU A 1 88 ? 6.940 12.422 13.713 1.00 68.94 88 LEU A C 1
ATOM 680 O O . LEU A 1 88 ? 7.231 12.870 12.608 1.00 68.94 88 LEU A O 1
ATOM 684 N N . ALA A 1 89 ? 7.460 11.289 14.192 1.00 65.81 89 ALA A N 1
ATOM 685 C CA . ALA A 1 89 ? 8.367 10.447 13.421 1.00 65.81 89 ALA A CA 1
ATOM 686 C C . ALA A 1 89 ? 7.669 9.886 12.177 1.00 65.81 89 ALA A C 1
ATOM 688 O O . ALA A 1 89 ? 8.211 10.027 11.088 1.00 65.81 89 ALA A O 1
ATOM 689 N N . ILE A 1 90 ? 6.455 9.345 12.329 1.00 68.94 90 ILE A N 1
ATOM 690 C CA . ILE A 1 90 ? 5.647 8.811 11.221 1.00 68.94 90 ILE A CA 1
ATOM 691 C C . ILE A 1 90 ? 5.266 9.919 10.233 1.00 68.94 90 ILE A C 1
ATOM 693 O O . ILE A 1 90 ? 5.376 9.746 9.025 1.00 68.94 90 ILE A O 1
ATOM 697 N N . ALA A 1 91 ? 4.848 11.085 10.729 1.00 72.12 91 ALA A N 1
ATOM 698 C CA . ALA A 1 91 ? 4.528 12.212 9.859 1.00 72.12 91 ALA A CA 1
ATOM 699 C C . ALA A 1 91 ? 5.764 12.716 9.092 1.00 72.12 91 ALA A C 1
ATOM 701 O O . ALA A 1 91 ? 5.649 13.132 7.943 1.00 72.12 91 ALA A O 1
ATOM 702 N N . ALA A 1 92 ? 6.946 12.688 9.715 1.00 72.44 92 ALA A N 1
ATOM 703 C CA . ALA A 1 92 ? 8.192 13.080 9.069 1.00 72.44 92 ALA A CA 1
ATOM 704 C C . ALA A 1 92 ? 8.659 12.055 8.023 1.00 72.44 92 ALA A C 1
ATOM 706 O O . ALA A 1 92 ? 9.152 12.464 6.972 1.00 72.44 92 ALA A O 1
ATOM 707 N N . THR A 1 93 ? 8.504 10.753 8.291 1.00 72.19 93 THR A N 1
ATOM 708 C CA . THR A 1 93 ? 8.835 9.684 7.337 1.00 72.19 93 THR A CA 1
ATOM 709 C C . THR A 1 93 ? 7.898 9.711 6.130 1.00 72.19 93 THR A C 1
ATOM 711 O O . THR A 1 93 ? 8.388 9.759 5.007 1.00 72.19 93 THR A O 1
ATOM 714 N N . ASP A 1 94 ? 6.586 9.817 6.346 1.00 76.19 94 ASP A N 1
ATOM 715 C CA . ASP A 1 94 ? 5.578 9.950 5.280 1.00 76.19 94 ASP A CA 1
ATOM 716 C C . ASP A 1 94 ? 5.814 11.211 4.427 1.00 76.19 94 ASP A C 1
ATOM 718 O O . ASP A 1 94 ? 5.888 11.167 3.198 1.00 76.19 94 ASP A O 1
ATOM 722 N N . LEU A 1 95 ? 6.068 12.356 5.072 1.00 80.00 95 LEU A N 1
ATOM 723 C CA . LEU A 1 95 ? 6.403 13.583 4.350 1.00 80.00 95 LEU A CA 1
ATOM 724 C C . LEU A 1 95 ? 7.670 13.420 3.494 1.00 80.00 95 LEU A C 1
ATOM 726 O O . LEU A 1 95 ? 7.723 13.952 2.385 1.00 80.00 95 LEU A O 1
ATOM 730 N N . ALA A 1 96 ? 8.685 12.700 3.981 1.00 76.38 96 ALA A N 1
ATOM 731 C CA . ALA A 1 96 ? 9.897 12.434 3.211 1.00 76.38 96 ALA A CA 1
ATOM 732 C C . ALA A 1 96 ? 9.614 11.566 1.972 1.00 76.38 96 ALA A C 1
ATOM 734 O O . ALA A 1 96 ? 10.137 11.870 0.898 1.00 76.38 96 ALA A O 1
ATOM 735 N N . GLU A 1 97 ? 8.763 10.545 2.097 1.00 79.31 97 GLU A N 1
ATOM 736 C CA . GLU A 1 97 ? 8.337 9.681 0.988 1.00 79.31 97 GLU A CA 1
ATOM 737 C C . GLU A 1 97 ? 7.572 10.477 -0.077 1.00 79.31 97 GLU A C 1
ATOM 739 O O . GLU A 1 97 ? 7.947 10.474 -1.254 1.00 79.31 97 GLU A O 1
ATOM 744 N N . VAL A 1 98 ? 6.563 11.249 0.340 1.00 83.38 98 VAL A N 1
ATOM 745 C CA . VAL A 1 98 ? 5.766 12.090 -0.564 1.00 83.38 98 VAL A CA 1
ATOM 746 C C . VAL A 1 98 ? 6.645 13.114 -1.282 1.00 83.38 98 VAL A C 1
ATOM 748 O O . VAL A 1 98 ? 6.565 13.251 -2.503 1.00 83.38 98 VAL A O 1
ATOM 751 N N . LEU A 1 99 ? 7.507 13.833 -0.554 1.00 82.12 99 LEU A N 1
ATOM 752 C CA . LEU A 1 99 ? 8.393 14.834 -1.155 1.00 82.12 99 LEU A CA 1
ATOM 753 C C . LEU A 1 99 ? 9.391 14.206 -2.133 1.00 82.12 99 LEU A C 1
ATOM 755 O O . LEU A 1 99 ? 9.669 14.810 -3.172 1.00 82.12 99 LEU A O 1
ATOM 759 N N . CYS A 1 100 ? 9.901 13.011 -1.823 1.00 81.81 100 CYS A N 1
ATOM 760 C CA . CYS A 1 100 ? 10.773 12.261 -2.718 1.00 81.81 100 CYS A CA 1
ATOM 761 C C . CYS A 1 100 ? 10.052 11.956 -4.035 1.00 81.81 100 CYS A C 1
ATOM 763 O O . CYS A 1 100 ? 10.475 12.450 -5.079 1.00 81.81 100 CYS A O 1
ATOM 765 N N . PHE A 1 101 ? 8.921 11.248 -4.009 1.00 80.94 101 PHE A N 1
ATOM 766 C CA . PHE A 1 101 ? 8.246 10.852 -5.249 1.00 80.94 101 PHE A CA 1
ATOM 767 C C . PHE A 1 101 ? 7.663 12.026 -6.035 1.00 80.94 101 PHE A C 1
ATOM 769 O O . PHE A 1 101 ? 7.668 11.993 -7.265 1.00 80.94 101 PHE A O 1
ATOM 776 N N . VAL A 1 102 ? 7.233 13.101 -5.366 1.00 84.06 102 VAL A N 1
ATOM 777 C CA . VAL A 1 102 ? 6.840 14.342 -6.053 1.00 84.06 102 VAL A CA 1
ATOM 778 C C . VAL A 1 102 ? 8.029 14.941 -6.805 1.00 84.06 102 VAL A C 1
ATOM 780 O O . VAL A 1 102 ? 7.891 15.321 -7.970 1.00 84.06 102 VAL A O 1
ATOM 783 N N . TYR A 1 103 ? 9.204 15.010 -6.174 1.00 82.56 103 TYR A N 1
ATOM 784 C CA . TYR A 1 103 ? 10.415 15.504 -6.824 1.00 82.56 103 TYR A CA 1
ATOM 785 C C . TYR A 1 103 ? 10.806 14.637 -8.032 1.00 82.56 103 TYR A C 1
ATOM 787 O O . TYR A 1 103 ? 11.049 15.175 -9.119 1.00 82.56 103 TYR A O 1
ATOM 795 N N . GLU A 1 104 ? 10.803 13.311 -7.870 1.00 80.12 104 GLU A N 1
ATOM 796 C CA . GLU A 1 104 ? 11.147 12.363 -8.938 1.00 80.12 104 GLU A CA 1
ATOM 797 C C . GLU A 1 104 ? 10.151 12.413 -10.111 1.00 80.12 104 GLU A C 1
ATOM 799 O O . GLU A 1 104 ? 10.546 12.408 -11.281 1.00 80.12 104 GLU A O 1
ATOM 804 N N . LEU A 1 105 ? 8.848 12.539 -9.836 1.00 82.81 105 LEU A N 1
ATOM 805 C CA . LEU A 1 105 ? 7.820 12.691 -10.872 1.00 82.81 105 LEU A CA 1
ATOM 806 C C . LEU A 1 105 ? 8.003 13.971 -11.694 1.00 82.81 105 LEU A C 1
ATOM 808 O O . LEU A 1 105 ? 7.921 13.944 -12.923 1.00 82.81 105 LEU A O 1
ATOM 812 N N . ILE A 1 106 ? 8.280 15.099 -11.033 1.00 83.00 106 ILE A N 1
ATOM 813 C CA . ILE A 1 106 ? 8.515 16.377 -11.724 1.00 83.00 106 ILE A CA 1
ATOM 814 C C . ILE A 1 106 ? 9.744 16.272 -12.636 1.00 83.00 106 ILE A C 1
ATOM 816 O O . ILE A 1 106 ? 9.760 16.831 -13.737 1.00 83.00 106 ILE A O 1
ATOM 820 N N . LYS A 1 107 ? 10.780 15.554 -12.193 1.00 80.56 107 LYS A N 1
ATOM 821 C CA . LYS A 1 107 ? 12.018 15.371 -12.955 1.00 80.56 107 LYS A CA 1
ATOM 822 C C . LYS A 1 107 ? 11.880 14.383 -14.111 1.00 80.56 107 LYS A C 1
ATOM 824 O O . LYS A 1 107 ? 12.438 14.653 -15.173 1.00 80.56 107 LYS A O 1
ATOM 829 N N . SER A 1 108 ? 11.133 13.297 -13.928 1.00 76.38 108 SER A N 1
ATOM 830 C CA . SER A 1 108 ? 10.944 12.253 -14.946 1.00 76.38 108 SER A CA 1
ATOM 831 C C . SER A 1 108 ? 10.092 12.700 -16.139 1.00 76.38 108 SER A C 1
ATOM 833 O O . SER A 1 108 ? 10.251 12.142 -17.221 1.00 76.38 108 SER A O 1
ATOM 835 N N . LYS A 1 109 ? 9.260 13.745 -15.986 1.00 82.75 109 LYS A N 1
ATOM 836 C CA . LYS A 1 109 ? 8.385 14.296 -17.044 1.00 82.75 109 LYS A CA 1
ATOM 837 C C . LYS A 1 109 ? 7.559 13.208 -17.762 1.00 82.75 109 LYS A C 1
ATOM 839 O O . LYS A 1 109 ? 7.670 13.067 -18.983 1.00 82.75 109 LYS A O 1
ATOM 844 N N . PRO A 1 110 ? 6.724 12.449 -17.033 1.00 84.88 110 PRO A N 1
ATOM 845 C CA . PRO A 1 110 ? 5.951 11.376 -17.636 1.00 84.88 110 PRO A CA 1
ATOM 846 C C . PRO A 1 110 ? 4.896 11.925 -18.607 1.00 84.88 110 PRO A C 1
ATOM 848 O O . PRO A 1 110 ? 4.383 13.038 -18.453 1.00 84.88 110 PRO A O 1
ATOM 851 N N . ASP A 1 111 ? 4.550 11.117 -19.608 1.00 88.44 111 ASP A N 1
ATOM 852 C CA . ASP A 1 111 ? 3.488 11.430 -20.562 1.00 88.44 111 ASP A CA 1
ATOM 853 C C . ASP A 1 111 ? 2.122 11.312 -19.873 1.00 88.44 111 ASP A C 1
ATOM 855 O O . ASP A 1 111 ? 1.549 10.226 -19.749 1.00 88.44 111 ASP A O 1
ATOM 859 N N . MET A 1 112 ? 1.591 12.454 -19.431 1.00 89.25 112 MET A N 1
ATOM 860 C CA . MET A 1 112 ? 0.319 12.521 -18.706 1.00 89.25 112 MET A CA 1
ATOM 861 C C . MET A 1 112 ? -0.858 11.966 -19.515 1.00 89.25 112 MET A C 1
ATOM 863 O O . MET A 1 112 ? -1.803 11.442 -18.927 1.00 89.25 112 MET A O 1
ATOM 867 N N . GLY A 1 113 ? -0.808 12.028 -20.851 1.00 90.81 113 GLY A N 1
ATOM 868 C CA . GLY A 1 113 ? -1.849 11.450 -21.699 1.00 90.81 113 GLY A CA 1
ATOM 869 C C . GLY A 1 113 ? -1.914 9.933 -21.534 1.00 90.81 113 GLY A C 1
ATOM 870 O O . GLY A 1 113 ? -2.987 9.374 -21.305 1.00 90.81 113 GLY A O 1
ATOM 871 N N . LYS A 1 114 ? -0.755 9.268 -21.566 1.00 90.12 114 LYS A N 1
ATOM 872 C CA . LYS A 1 114 ? -0.666 7.814 -21.366 1.00 90.12 114 LYS A CA 1
ATOM 873 C C . LYS A 1 114 ? -0.934 7.397 -19.921 1.00 90.12 114 LYS A C 1
ATOM 875 O O . LYS A 1 114 ? -1.550 6.356 -19.712 1.00 90.12 114 LYS A O 1
ATOM 880 N N . VAL A 1 115 ? -0.535 8.210 -18.941 1.00 93.31 115 VAL A N 1
ATOM 881 C CA . VAL A 1 115 ? -0.850 7.972 -17.520 1.00 93.31 115 VAL A CA 1
ATOM 882 C C . VAL A 1 115 ? -2.363 7.921 -17.305 1.00 93.31 115 VAL A C 1
ATOM 884 O O . VAL A 1 115 ? -2.866 6.981 -16.695 1.00 93.31 115 VAL A O 1
ATOM 887 N N . MET A 1 116 ? -3.108 8.882 -17.861 1.00 93.38 116 MET A N 1
ATOM 888 C CA . MET A 1 116 ? -4.571 8.905 -17.740 1.00 93.38 116 MET A CA 1
ATOM 889 C C . MET A 1 116 ? -5.231 7.693 -18.406 1.00 93.38 116 MET A C 1
ATOM 891 O O . MET A 1 116 ? -6.197 7.153 -17.870 1.00 93.38 116 MET A O 1
ATOM 895 N N . VAL A 1 117 ? -4.692 7.228 -19.538 1.00 92.75 117 VAL A N 1
ATOM 896 C CA . VAL A 1 117 ? -5.146 5.987 -20.188 1.00 92.75 117 VAL A CA 1
ATOM 897 C C . VAL A 1 117 ? -4.842 4.758 -19.327 1.00 92.75 117 VAL A C 1
ATOM 899 O O . VAL A 1 117 ? -5.641 3.829 -19.307 1.00 92.75 117 VAL A O 1
ATOM 902 N N . GLY A 1 118 ? -3.741 4.759 -18.572 1.00 91.50 118 GLY A N 1
ATOM 903 C CA . GLY A 1 118 ? -3.382 3.674 -17.655 1.00 91.50 118 GLY A CA 1
ATOM 904 C C . GLY A 1 118 ? -4.395 3.429 -16.531 1.00 91.50 118 GLY A C 1
ATOM 905 O O . GLY A 1 118 ? -4.509 2.309 -16.035 1.00 91.50 118 GLY A O 1
ATOM 906 N N . TYR A 1 119 ? -5.181 4.443 -16.156 1.00 94.56 119 TYR A N 1
ATOM 907 C CA . TYR A 1 119 ? -6.283 4.291 -15.200 1.00 94.56 119 TYR A CA 1
ATOM 908 C C . TYR A 1 119 ? -7.552 3.678 -15.806 1.00 94.56 119 TYR A C 1
ATOM 910 O O . TYR A 1 119 ? -8.517 3.444 -15.078 1.00 94.56 119 TYR A O 1
ATOM 918 N N . LEU A 1 120 ? -7.589 3.418 -17.115 1.00 93.81 120 LEU A N 1
ATOM 919 C CA . LEU A 1 120 ? -8.711 2.731 -17.747 1.00 93.81 120 LEU A CA 1
ATOM 920 C C . LEU A 1 120 ? -8.551 1.205 -17.638 1.00 93.81 120 LEU A C 1
ATOM 922 O O . LEU A 1 120 ? -7.446 0.678 -17.790 1.00 93.81 120 LEU A O 1
ATOM 926 N N . PRO A 1 121 ? -9.653 0.465 -17.414 1.00 90.94 121 PRO A N 1
ATOM 927 C CA . PRO A 1 121 ? -9.611 -0.987 -17.319 1.00 90.94 121 PRO A CA 1
ATOM 928 C C . PRO A 1 121 ? -9.159 -1.613 -18.639 1.00 90.94 121 PRO A C 1
ATOM 930 O O . PRO A 1 121 ? -9.703 -1.314 -19.702 1.00 90.94 121 PRO A O 1
ATOM 933 N N . THR A 1 122 ? -8.213 -2.547 -18.556 1.00 86.56 122 THR A N 1
ATOM 934 C CA . THR A 1 122 ? -7.719 -3.304 -19.711 1.00 86.56 122 THR A CA 1
ATOM 935 C C . THR A 1 122 ? -7.892 -4.799 -19.456 1.00 86.56 122 THR A C 1
ATOM 937 O O . THR A 1 122 ? -7.465 -5.317 -18.431 1.00 86.56 122 THR A O 1
ATOM 940 N N . LEU A 1 123 ? -8.489 -5.535 -20.403 1.00 86.38 123 LEU A N 1
ATOM 941 C CA . LEU A 1 123 ? -8.697 -6.988 -20.262 1.00 86.38 123 LEU A CA 1
ATOM 942 C C . LEU A 1 123 ? -7.382 -7.779 -20.174 1.00 86.38 123 LEU A C 1
ATOM 944 O O . LEU A 1 123 ? -7.360 -8.874 -19.619 1.00 86.38 123 LEU A O 1
ATOM 948 N N . ARG A 1 124 ? -6.275 -7.198 -20.657 1.00 87.12 124 ARG A N 1
ATOM 949 C CA . ARG A 1 124 ? -4.932 -7.784 -20.558 1.00 87.12 124 ARG A CA 1
ATOM 950 C C . ARG A 1 124 ? -4.528 -8.123 -19.127 1.00 87.12 124 ARG A C 1
ATOM 952 O O . ARG A 1 124 ? -3.881 -9.144 -18.932 1.00 87.12 124 ARG A O 1
ATOM 959 N N . THR A 1 125 ? -4.996 -7.349 -18.147 1.00 85.38 125 THR A N 1
ATOM 960 C CA . THR A 1 125 ? -4.716 -7.565 -16.722 1.00 85.38 125 THR A CA 1
ATOM 961 C C . THR A 1 125 ? -5.137 -8.944 -16.224 1.00 85.38 125 THR A C 1
ATOM 963 O O . THR A 1 125 ? -4.503 -9.477 -15.322 1.00 85.38 125 THR A O 1
ATOM 966 N N . VAL A 1 126 ? -6.184 -9.537 -16.807 1.00 89.00 126 VAL A N 1
ATOM 967 C CA . VAL A 1 126 ? -6.681 -10.863 -16.405 1.00 89.00 126 VAL A CA 1
ATOM 968 C C . VAL A 1 126 ? -6.338 -11.972 -17.396 1.00 89.00 126 VAL A C 1
ATOM 970 O O . VAL A 1 126 ? -6.451 -13.143 -17.048 1.00 89.00 126 VAL A O 1
ATOM 973 N N . THR A 1 127 ? -5.933 -11.633 -18.622 1.00 89.38 127 THR A N 1
ATOM 974 C CA . THR A 1 127 ? -5.575 -12.633 -19.640 1.00 89.38 127 THR A CA 1
ATOM 975 C C . THR A 1 127 ? -4.089 -12.975 -19.648 1.00 89.38 127 THR A C 1
ATOM 977 O O . THR A 1 127 ? -3.738 -14.089 -20.021 1.00 89.38 127 THR A O 1
ATOM 980 N N . ASP A 1 128 ? -3.218 -12.028 -19.290 1.00 92.44 128 ASP A N 1
ATOM 981 C CA . ASP A 1 128 ? -1.770 -12.237 -19.246 1.00 92.44 128 ASP A CA 1
ATOM 982 C C . ASP A 1 128 ? -1.350 -12.759 -17.856 1.00 92.44 128 ASP A C 1
ATOM 984 O O . ASP A 1 128 ? -1.576 -12.063 -16.862 1.00 92.44 128 ASP A O 1
ATOM 988 N N . PRO A 1 129 ? -0.738 -13.957 -17.750 1.00 91.19 129 PRO A N 1
ATOM 989 C CA . PRO A 1 129 ? -0.338 -14.531 -16.465 1.00 91.19 129 PRO A CA 1
ATOM 990 C C . PRO A 1 129 ? 0.668 -13.683 -15.679 1.00 91.19 129 PRO A C 1
ATOM 992 O O . PRO A 1 129 ? 0.584 -13.629 -14.452 1.00 91.19 129 PRO A O 1
ATOM 995 N N . ALA A 1 130 ? 1.607 -13.018 -16.358 1.00 89.44 130 ALA A N 1
ATOM 996 C CA . ALA A 1 130 ? 2.625 -12.202 -15.702 1.00 89.44 130 ALA A CA 1
ATOM 997 C C . ALA A 1 130 ? 2.015 -10.892 -15.184 1.00 89.44 130 ALA A C 1
ATOM 999 O O . ALA A 1 130 ? 2.277 -10.481 -14.052 1.00 89.44 130 ALA A O 1
ATOM 1000 N N . MET A 1 131 ? 1.126 -10.279 -15.972 1.00 91.44 131 MET A N 1
ATOM 1001 C CA . MET A 1 131 ? 0.392 -9.088 -15.541 1.00 91.44 131 MET A CA 1
ATOM 1002 C C . MET A 1 131 ? -0.563 -9.407 -14.389 1.00 91.44 131 MET A C 1
ATOM 1004 O O . MET A 1 131 ? -0.650 -8.636 -13.435 1.00 91.44 131 MET A O 1
ATOM 1008 N N . LEU A 1 132 ? -1.237 -10.559 -14.447 1.00 92.31 132 LEU A N 1
ATOM 1009 C CA . LEU A 1 132 ? -2.115 -11.030 -13.382 1.00 92.31 132 LEU A CA 1
ATOM 1010 C C . LEU A 1 132 ? -1.334 -11.291 -12.090 1.00 92.31 132 LEU A C 1
ATOM 1012 O O . LEU A 1 132 ? -1.795 -10.895 -11.024 1.00 92.31 132 LEU A O 1
ATOM 1016 N N . TYR A 1 133 ? -0.145 -11.897 -12.172 1.00 92.06 133 TYR A N 1
ATOM 1017 C CA . TYR A 1 133 ? 0.716 -12.122 -11.009 1.00 92.06 133 TYR A CA 1
ATOM 1018 C C . TYR A 1 133 ? 1.045 -10.804 -10.295 1.00 92.06 133 TYR A C 1
ATOM 1020 O O . TYR A 1 133 ? 0.764 -10.664 -9.102 1.00 92.06 133 TYR A O 1
ATOM 1028 N N . ILE A 1 134 ? 1.527 -9.794 -11.026 1.00 91.50 134 ILE A N 1
ATOM 1029 C CA . ILE A 1 134 ? 1.826 -8.485 -10.429 1.00 91.50 134 ILE A CA 1
ATOM 1030 C C . ILE A 1 134 ? 0.546 -7.788 -9.947 1.00 91.50 134 ILE A C 1
ATOM 1032 O O . ILE A 1 134 ? 0.536 -7.236 -8.850 1.00 91.50 134 ILE A O 1
ATOM 1036 N N . ALA A 1 135 ? -0.563 -7.873 -10.689 1.00 93.19 135 ALA A N 1
ATOM 1037 C CA . ALA A 1 135 ? -1.848 -7.311 -10.269 1.00 93.19 135 ALA A CA 1
ATOM 1038 C C . ALA A 1 135 ? -2.359 -7.922 -8.951 1.00 93.19 135 ALA A C 1
ATOM 1040 O O . ALA A 1 135 ? -2.859 -7.201 -8.086 1.00 93.19 135 ALA A O 1
ATOM 1041 N N . THR A 1 136 ? -2.208 -9.239 -8.765 1.00 91.38 136 THR A N 1
ATOM 1042 C CA . THR A 1 136 ? -2.520 -9.899 -7.486 1.00 91.38 136 THR A CA 1
ATOM 1043 C C . THR A 1 136 ? -1.569 -9.463 -6.374 1.00 91.38 136 THR A C 1
ATOM 1045 O O . THR A 1 136 ? -2.016 -9.259 -5.245 1.00 91.38 136 THR A O 1
ATOM 1048 N N . GLY A 1 137 ? -0.293 -9.228 -6.701 1.00 90.62 137 GLY A N 1
ATOM 1049 C CA . GLY A 1 137 ? 0.687 -8.630 -5.798 1.00 90.62 137 GLY A CA 1
ATOM 1050 C C . GLY A 1 137 ? 0.260 -7.241 -5.322 1.00 90.62 137 GLY A C 1
ATOM 1051 O O . GLY A 1 137 ? 0.171 -7.033 -4.118 1.00 90.62 137 GLY A O 1
ATOM 1052 N N . ILE A 1 138 ? -0.104 -6.334 -6.239 1.00 93.62 138 ILE A N 1
ATOM 1053 C CA . ILE A 1 138 ? -0.619 -4.989 -5.914 1.00 93.62 138 ILE A CA 1
ATOM 1054 C C . ILE A 1 138 ? -1.849 -5.098 -5.006 1.00 93.62 138 ILE A C 1
ATOM 1056 O O . ILE A 1 138 ? -1.930 -4.427 -3.980 1.00 93.62 138 ILE A O 1
ATOM 1060 N N . LEU A 1 139 ? -2.806 -5.972 -5.337 1.00 91.75 139 LEU A N 1
ATOM 1061 C CA . LEU A 1 139 ? -4.002 -6.174 -4.513 1.00 91.75 139 LEU A CA 1
ATOM 1062 C C . LEU A 1 139 ? -3.665 -6.624 -3.085 1.00 91.75 139 LEU A C 1
ATOM 1064 O O . LEU A 1 139 ? -4.279 -6.122 -2.141 1.00 91.75 139 LEU A O 1
ATOM 1068 N N . GLY A 1 140 ? -2.715 -7.548 -2.923 1.00 87.81 140 GLY A N 1
ATOM 1069 C CA . GLY A 1 140 ? -2.277 -8.041 -1.616 1.00 87.81 140 GLY A CA 1
ATOM 1070 C C . GLY A 1 140 ? -1.452 -7.029 -0.821 1.00 87.81 140 GLY A C 1
ATOM 1071 O O . GLY A 1 140 ? -1.677 -6.886 0.380 1.00 87.81 140 GLY A O 1
ATOM 1072 N N . ALA A 1 141 ? -0.559 -6.301 -1.494 1.00 88.25 141 ALA A N 1
ATOM 1073 C CA . ALA A 1 141 ? 0.261 -5.247 -0.899 1.00 88.25 141 ALA A CA 1
ATOM 1074 C C . ALA A 1 141 ? -0.597 -4.067 -0.432 1.00 88.25 141 ALA A C 1
ATOM 1076 O O . ALA A 1 141 ? -0.409 -3.547 0.667 1.00 88.25 141 ALA A O 1
ATOM 1077 N N . THR A 1 142 ? -1.597 -3.685 -1.233 1.00 90.12 142 THR A N 1
ATOM 1078 C CA . THR A 1 142 ? -2.526 -2.621 -0.862 1.00 90.12 142 THR A CA 1
ATOM 1079 C C . THR A 1 142 ? -3.461 -3.114 0.241 1.00 90.12 142 THR A C 1
ATOM 1081 O O . THR A 1 142 ? -3.552 -2.512 1.302 1.00 90.12 142 THR A O 1
ATOM 1084 N N . VAL A 1 143 ? -4.179 -4.224 0.067 1.00 83.94 143 VAL A N 1
ATOM 1085 C CA . VAL A 1 143 ? -5.166 -4.654 1.070 1.00 83.94 143 VAL A CA 1
ATOM 1086 C C . VAL A 1 143 ? -4.544 -5.597 2.092 1.00 83.94 143 VAL A C 1
ATOM 1088 O O . VAL A 1 143 ? -4.692 -6.815 2.046 1.00 83.94 143 VAL A O 1
ATOM 1091 N N . MET A 1 144 ? -3.896 -4.980 3.075 1.00 86.38 144 MET A N 1
ATOM 1092 C CA . MET A 1 144 ? -3.221 -5.647 4.182 1.00 86.38 144 MET A CA 1
ATOM 1093 C C . MET A 1 144 ? -4.198 -6.117 5.276 1.00 86.38 144 MET A C 1
ATOM 1095 O O . MET A 1 144 ? -4.774 -5.282 5.986 1.00 86.38 144 MET A O 1
ATOM 1099 N N . PRO A 1 145 ? -4.342 -7.436 5.523 1.00 78.44 145 PRO A N 1
ATOM 1100 C CA . PRO A 1 145 ? -5.235 -7.950 6.563 1.00 78.44 145 PRO A CA 1
ATOM 1101 C C . PRO A 1 145 ? -4.907 -7.418 7.960 1.00 78.44 145 PRO A C 1
ATOM 1103 O O . PRO A 1 145 ? -5.797 -7.013 8.703 1.00 78.44 145 PRO A O 1
ATOM 1106 N N . HIS A 1 146 ? -3.619 -7.375 8.305 1.00 76.69 146 HIS A N 1
ATOM 1107 C CA . HIS A 1 146 ? -3.136 -6.905 9.603 1.00 76.69 146 HIS A CA 1
ATOM 1108 C C . HIS A 1 146 ? -3.509 -5.436 9.863 1.00 76.69 146 HIS A C 1
ATOM 1110 O O . HIS A 1 146 ? -3.850 -5.071 10.988 1.00 76.69 146 HIS A O 1
ATOM 1116 N N . ASN A 1 147 ? -3.567 -4.620 8.810 1.00 83.12 147 ASN A N 1
ATOM 1117 C CA . ASN A 1 147 ? -3.913 -3.211 8.910 1.00 83.12 147 ASN A CA 1
ATOM 1118 C C . ASN A 1 147 ? -5.426 -2.982 9.128 1.00 83.12 147 ASN A C 1
ATOM 1120 O O . ASN A 1 147 ? -5.825 -2.004 9.761 1.00 83.12 147 ASN A O 1
ATOM 1124 N N . LEU A 1 148 ? -6.284 -3.917 8.692 1.00 83.38 148 LEU A N 1
ATOM 1125 C CA . LEU A 1 148 ? -7.716 -3.916 9.038 1.00 83.38 148 LEU A CA 1
ATOM 1126 C C . LEU A 1 148 ? -7.913 -4.147 10.546 1.00 83.38 148 LEU A C 1
ATOM 1128 O O . LEU A 1 148 ? -8.693 -3.447 11.199 1.00 83.38 148 LEU A O 1
ATOM 1132 N N . TYR A 1 149 ? -7.167 -5.093 11.128 1.00 76.88 149 TYR A N 1
ATOM 1133 C CA . TYR A 1 149 ? -7.196 -5.336 12.573 1.00 76.88 149 TYR A CA 1
ATOM 1134 C C . TYR A 1 149 ? -6.647 -4.138 13.351 1.00 76.88 149 TYR A C 1
ATOM 1136 O O . TYR A 1 149 ? -7.285 -3.693 14.312 1.00 76.88 149 TYR A O 1
ATOM 1144 N N . LEU A 1 150 ? -5.527 -3.562 12.898 1.00 80.38 150 LEU A N 1
ATOM 1145 C CA . LEU A 1 150 ? -4.942 -2.365 13.495 1.00 80.38 150 LEU A CA 1
ATOM 1146 C C . LEU A 1 150 ? -5.965 -1.226 13.538 1.00 80.38 150 LEU A C 1
ATOM 1148 O O . LEU A 1 150 ? -6.284 -0.742 14.624 1.00 80.38 150 LEU A O 1
ATOM 1152 N N . HIS A 1 151 ? -6.568 -0.867 12.405 1.00 84.12 151 HIS A N 1
ATOM 1153 C CA . HIS A 1 151 ? -7.518 0.244 12.336 1.00 84.12 151 HIS A CA 1
ATOM 1154 C C . HIS A 1 151 ? -8.747 0.039 13.240 1.00 84.12 151 HIS A C 1
ATOM 1156 O O . HIS A 1 151 ? -9.175 0.964 13.942 1.00 84.12 151 HIS A O 1
ATOM 1162 N N . SER A 1 152 ? -9.263 -1.195 13.311 1.00 82.81 152 SER A N 1
ATOM 1163 C CA . SER A 1 152 ? -10.375 -1.551 14.205 1.00 82.81 152 SER A CA 1
ATOM 1164 C C . SER A 1 152 ? -10.034 -1.409 15.700 1.00 82.81 152 SER A C 1
ATOM 1166 O O . SER A 1 152 ? -10.922 -1.161 16.523 1.00 82.81 152 SER A O 1
ATOM 1168 N N . SER A 1 153 ? -8.751 -1.516 16.064 1.00 76.88 153 SER A N 1
ATOM 1169 C CA . SER A 1 153 ? -8.269 -1.387 17.444 1.00 76.88 153 SER A CA 1
ATOM 1170 C C . SER A 1 153 ? -7.892 0.057 17.800 1.00 76.88 153 SER A C 1
ATOM 1172 O O . SER A 1 153 ? -8.266 0.549 18.870 1.00 76.88 153 SER A O 1
ATOM 1174 N N . VAL A 1 154 ? -7.235 0.788 16.892 1.00 79.00 154 VAL A N 1
ATOM 1175 C CA . VAL A 1 154 ? -6.731 2.142 17.162 1.00 79.00 154 VAL A CA 1
ATOM 1176 C C . VAL A 1 154 ? -7.893 3.120 17.352 1.00 79.00 154 VAL A C 1
ATOM 1178 O O . VAL A 1 154 ? -7.830 3.963 18.251 1.00 79.00 154 VAL A O 1
ATOM 1181 N N . ILE A 1 155 ? -9.016 2.967 16.631 1.00 82.06 155 ILE A N 1
ATOM 1182 C CA . ILE A 1 155 ? -10.212 3.811 16.838 1.00 82.06 155 ILE A CA 1
ATOM 1183 C C . ILE A 1 155 ? -10.768 3.704 18.266 1.00 82.06 155 ILE A C 1
ATOM 1185 O O . ILE A 1 155 ? -11.378 4.646 18.775 1.00 82.06 155 ILE A O 1
ATOM 1189 N N . GLN A 1 156 ? -10.516 2.593 18.964 1.00 79.75 156 GLN A N 1
ATOM 1190 C CA . GLN A 1 156 ? -10.959 2.392 20.346 1.00 79.75 156 GLN A CA 1
ATOM 1191 C C . GLN A 1 156 ? -10.151 3.217 21.355 1.00 79.75 156 GLN A C 1
ATOM 1193 O O . GLN A 1 156 ? -10.634 3.458 22.465 1.00 79.75 156 GLN A O 1
ATOM 1198 N N . THR A 1 157 ? -8.955 3.676 20.979 1.00 76.19 157 THR A N 1
ATOM 1199 C CA . THR A 1 157 ? -8.105 4.532 21.822 1.00 76.19 157 THR A CA 1
ATOM 1200 C C . THR A 1 157 ? -8.591 5.984 21.860 1.00 76.19 157 THR A C 1
ATOM 1202 O O . THR A 1 157 ? -8.279 6.710 22.807 1.00 76.19 157 THR A O 1
ATOM 1205 N N . ARG A 1 158 ? -9.400 6.408 20.875 1.00 76.50 158 ARG A N 1
ATOM 1206 C CA . ARG A 1 158 ? -9.916 7.777 20.788 1.00 76.50 158 ARG A CA 1
ATOM 1207 C C . ARG A 1 158 ? -11.017 8.029 21.818 1.00 76.50 158 ARG A C 1
ATOM 1209 O O . ARG A 1 158 ? -11.901 7.203 22.057 1.00 76.50 158 ARG A O 1
ATOM 1216 N N . ALA A 1 159 ? -10.967 9.211 22.426 1.00 76.50 159 ALA A N 1
ATOM 1217 C CA . ALA A 1 159 ? -11.963 9.651 23.389 1.00 76.50 159 ALA A CA 1
ATOM 1218 C C . ALA A 1 159 ? -13.200 10.195 22.659 1.00 76.50 159 ALA A C 1
ATOM 1220 O O . ALA A 1 159 ? -13.168 11.283 22.090 1.00 76.50 159 ALA A O 1
ATOM 1221 N N . TYR A 1 160 ? -14.301 9.444 22.694 1.00 79.12 160 TYR A N 1
ATOM 1222 C CA . TYR A 1 160 ? -15.616 9.904 22.246 1.00 79.12 160 TYR A CA 1
ATOM 1223 C C . TYR A 1 160 ? -16.730 9.358 23.148 1.00 79.12 160 TYR A C 1
ATOM 1225 O O . TYR A 1 160 ? -16.574 8.283 23.741 1.00 79.12 160 TYR A O 1
ATOM 1233 N N . PRO A 1 161 ? -17.868 10.071 23.264 1.00 80.81 161 PRO A N 1
ATOM 1234 C CA . PRO A 1 161 ? -19.019 9.582 24.010 1.00 80.81 161 PRO A CA 1
ATOM 1235 C C . PRO A 1 161 ? -19.521 8.254 23.435 1.00 80.81 161 PRO A C 1
ATOM 1237 O O . PRO A 1 161 ? -19.788 8.149 22.238 1.00 80.81 161 PRO A O 1
ATOM 1240 N N . ARG A 1 162 ? -19.718 7.246 24.291 1.00 80.75 162 ARG A N 1
ATOM 1241 C CA . ARG A 1 162 ? -20.271 5.926 23.918 1.00 80.75 162 ARG A CA 1
ATOM 1242 C C . ARG A 1 162 ? -21.797 5.964 23.765 1.00 80.75 162 ARG A C 1
ATOM 1244 O O . ARG A 1 162 ? -22.513 5.072 24.202 1.00 80.75 162 ARG A O 1
ATOM 1251 N N . THR A 1 163 ? -22.291 7.041 23.165 1.00 84.19 163 THR A N 1
ATOM 1252 C CA . THR A 1 163 ? -23.696 7.276 22.830 1.00 84.19 163 THR A CA 1
ATOM 1253 C C . THR A 1 163 ? -23.886 7.105 21.324 1.00 84.19 163 THR A C 1
ATOM 1255 O O . THR A 1 163 ? -22.933 7.233 20.557 1.00 84.19 163 THR A O 1
ATOM 1258 N N . ALA A 1 164 ? -25.113 6.843 20.867 1.00 81.62 164 ALA A N 1
ATOM 1259 C CA . ALA A 1 164 ? -25.417 6.758 19.435 1.00 81.62 164 ALA A CA 1
ATOM 1260 C C . ALA A 1 164 ? -24.886 7.960 18.609 1.00 81.62 164 ALA A C 1
ATOM 1262 O O . ALA A 1 164 ? -24.207 7.722 17.605 1.00 81.62 164 ALA A O 1
ATOM 1263 N N . PRO A 1 165 ? -25.095 9.233 19.018 1.00 85.25 165 PRO A N 1
ATOM 1264 C CA . PRO A 1 165 ? -24.524 10.371 18.295 1.00 85.25 165 PRO A CA 1
ATOM 1265 C C . PRO A 1 165 ? -22.990 10.424 18.374 1.00 85.25 165 PRO A C 1
ATOM 1267 O O . PRO A 1 165 ? -22.347 10.728 17.371 1.00 85.25 165 PRO A O 1
ATOM 1270 N N . GLY A 1 166 ? -22.388 10.071 19.517 1.00 84.50 166 GLY A N 1
ATOM 1271 C CA . GLY A 1 166 ? -20.930 10.053 19.674 1.00 84.50 166 GLY A CA 1
ATOM 1272 C C . GLY A 1 166 ? -20.242 8.990 18.811 1.00 84.50 166 GLY A C 1
ATOM 1273 O O . GLY A 1 166 ? -19.224 9.274 18.182 1.00 84.50 166 GLY A O 1
ATOM 1274 N N . ARG A 1 167 ? -20.835 7.796 18.686 1.00 84.75 167 ARG A N 1
ATOM 1275 C CA . ARG A 1 167 ? -20.345 6.745 17.778 1.00 84.75 167 ARG A CA 1
ATOM 1276 C C . ARG A 1 167 ? -20.470 7.143 16.310 1.00 84.75 167 ARG A C 1
ATOM 1278 O O . ARG A 1 167 ? -19.537 6.920 15.546 1.00 84.75 167 ARG A O 1
ATOM 1285 N N . ARG A 1 168 ? -21.584 7.770 15.910 1.00 85.56 168 ARG A N 1
ATOM 1286 C CA . ARG A 1 168 ? -21.757 8.272 14.535 1.00 85.56 168 ARG A CA 1
ATOM 1287 C C . ARG A 1 168 ? -20.705 9.327 14.191 1.00 85.56 168 ARG A C 1
ATOM 1289 O O . ARG A 1 168 ? -20.119 9.258 13.115 1.00 85.56 168 ARG A O 1
ATOM 1296 N N . MET A 1 169 ? -20.431 10.245 15.119 1.00 87.06 169 MET A N 1
ATOM 1297 C CA . MET A 1 169 ? -19.371 11.243 14.974 1.00 87.06 169 MET A CA 1
ATOM 1298 C C . MET A 1 169 ? -17.987 10.591 14.846 1.00 87.06 169 MET A C 1
ATOM 1300 O O . MET A 1 169 ? -17.226 10.968 13.959 1.00 87.06 169 MET A O 1
ATOM 1304 N N . ALA A 1 170 ? -17.672 9.599 15.687 1.00 85.94 170 ALA A N 1
ATOM 1305 C CA . ALA A 1 170 ? -16.404 8.869 15.616 1.00 85.94 170 ALA A CA 1
ATOM 1306 C C . ALA A 1 170 ? -16.225 8.159 14.265 1.00 85.94 170 ALA A C 1
ATOM 1308 O O . ALA A 1 170 ? -15.141 8.213 13.689 1.00 85.94 170 ALA A O 1
ATOM 1309 N N . ILE A 1 171 ? -17.299 7.563 13.731 1.00 88.06 171 ILE A N 1
ATOM 1310 C CA . ILE A 1 171 ? -17.285 6.930 12.408 1.00 88.06 171 ILE A CA 1
ATOM 1311 C C . ILE A 1 171 ? -17.048 7.955 11.305 1.00 88.06 171 ILE A C 1
ATOM 1313 O O . ILE A 1 171 ? -16.189 7.737 10.464 1.00 88.06 171 ILE A O 1
ATOM 1317 N N . GLN A 1 172 ? -17.769 9.075 11.305 1.00 88.25 172 GLN A N 1
ATOM 1318 C CA . GLN A 1 172 ? -17.621 10.093 10.260 1.00 88.25 172 GLN A CA 1
ATOM 1319 C C . GLN A 1 172 ? -16.227 10.724 10.259 1.00 88.25 172 GLN A C 1
ATOM 1321 O O . GLN A 1 172 ? -15.615 10.849 9.202 1.00 88.25 172 GLN A O 1
ATOM 1326 N N . LEU A 1 173 ? -15.715 11.100 11.434 1.00 88.50 173 LEU A N 1
ATOM 1327 C CA . LEU A 1 173 ? -14.402 11.733 11.541 1.00 88.50 173 LEU A CA 1
ATOM 1328 C C . LEU A 1 173 ? -13.268 10.758 11.240 1.00 88.50 173 LEU A C 1
ATOM 1330 O O . LEU A 1 173 ? -12.348 11.128 10.523 1.00 88.50 173 LEU A O 1
ATOM 1334 N N . GLY A 1 174 ? -13.329 9.529 11.755 1.00 88.00 174 GLY A N 1
ATOM 1335 C CA . GLY A 1 174 ? -12.287 8.547 11.476 1.00 88.00 174 GLY A CA 1
ATOM 1336 C C . GLY A 1 174 ? -12.345 8.007 10.043 1.00 88.00 174 GLY A C 1
ATOM 1337 O O . GLY A 1 174 ? -11.302 7.741 9.455 1.00 88.00 174 GLY A O 1
ATOM 1338 N N . ALA A 1 175 ? -13.533 7.920 9.432 1.00 89.50 175 ALA A N 1
ATOM 1339 C CA . ALA A 1 175 ? -13.658 7.615 8.007 1.00 89.50 175 ALA A CA 1
ATOM 1340 C C . ALA A 1 175 ? -13.059 8.729 7.142 1.00 89.50 175 ALA A C 1
ATOM 1342 O O . ALA A 1 175 ? -12.329 8.429 6.207 1.00 89.50 175 ALA A O 1
ATOM 1343 N N . LEU A 1 176 ? -13.324 10.000 7.464 1.00 89.12 176 LEU A N 1
ATOM 1344 C CA . LEU A 1 176 ? -12.719 11.128 6.753 1.00 89.12 176 LEU A CA 1
ATOM 1345 C C . LEU A 1 176 ? -11.190 11.10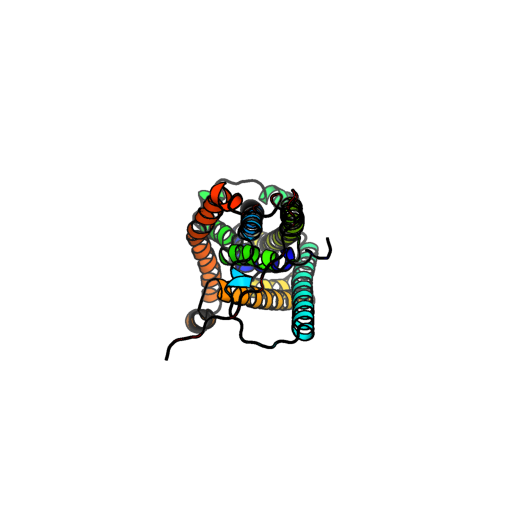6 6.877 1.00 89.12 176 LEU A C 1
ATOM 1347 O O . LEU A 1 176 ? -10.506 11.212 5.867 1.00 89.12 176 LEU A O 1
ATOM 1351 N N . ASP A 1 177 ? -10.673 10.932 8.095 1.00 89.06 177 ASP A N 1
ATOM 1352 C CA . ASP A 1 177 ? -9.233 10.886 8.374 1.00 89.06 177 ASP A CA 1
ATOM 1353 C C . ASP A 1 177 ? -8.552 9.746 7.600 1.00 89.06 177 ASP A C 1
ATOM 1355 O O . ASP A 1 177 ? -7.653 9.989 6.802 1.00 89.06 177 ASP A O 1
ATOM 1359 N N . SER A 1 178 ? -9.054 8.514 7.731 1.00 90.12 178 SER A N 1
ATOM 1360 C CA . SER A 1 178 ? -8.505 7.357 7.007 1.00 90.12 178 SER A CA 1
ATOM 1361 C C . SER A 1 178 ? -8.653 7.458 5.490 1.00 90.12 178 SER A C 1
ATOM 1363 O O . SER A 1 178 ? -7.731 7.091 4.773 1.00 90.12 178 SER A O 1
ATOM 1365 N N . THR A 1 179 ? -9.765 7.990 4.978 1.00 91.50 179 THR A N 1
ATOM 1366 C CA . THR A 1 179 ? -9.956 8.159 3.528 1.00 91.50 179 THR A CA 1
ATOM 1367 C C . THR A 1 179 ? -8.962 9.168 2.961 1.00 91.50 179 THR A C 1
ATOM 1369 O O . THR A 1 179 ? -8.344 8.895 1.938 1.00 91.50 179 THR A O 1
ATOM 1372 N N . LEU A 1 180 ? -8.764 10.312 3.624 1.00 90.62 180 LEU A N 1
ATOM 1373 C CA . LEU A 1 180 ? -7.796 11.317 3.177 1.00 90.62 180 LEU A CA 1
ATOM 1374 C C . LEU A 1 180 ? -6.365 10.768 3.187 1.00 90.62 180 LEU A C 1
ATOM 1376 O O . LEU A 1 180 ? -5.630 10.963 2.220 1.00 90.62 180 LEU A O 1
ATOM 1380 N N . SER A 1 181 ? -5.993 10.036 4.235 1.00 89.50 181 SER A N 1
ATOM 1381 C CA . SER A 1 181 ? -4.672 9.416 4.332 1.00 89.50 181 SER A CA 1
ATOM 1382 C C . SER A 1 181 ? -4.468 8.291 3.300 1.00 89.50 181 SER A C 1
ATOM 1384 O O . SER A 1 181 ? -3.395 8.175 2.717 1.00 89.50 181 SER A O 1
ATOM 1386 N N . LEU A 1 182 ? -5.499 7.498 2.989 1.00 91.81 182 LEU A N 1
ATOM 1387 C CA . LEU A 1 182 ? -5.424 6.467 1.942 1.00 91.81 182 LEU A CA 1
ATOM 1388 C C . LEU A 1 182 ? -5.420 7.046 0.523 1.00 91.81 182 LEU A C 1
ATOM 1390 O O . LEU A 1 182 ? -4.831 6.444 -0.370 1.00 91.81 182 LEU A O 1
ATOM 1394 N N . ILE A 1 183 ? -6.026 8.217 0.302 1.00 93.25 183 ILE A N 1
ATOM 1395 C CA . ILE A 1 183 ? -5.873 8.952 -0.962 1.00 93.25 183 ILE A CA 1
ATOM 1396 C C . ILE A 1 183 ? -4.410 9.366 -1.150 1.00 93.25 183 ILE A C 1
ATOM 1398 O O . ILE A 1 183 ? -3.893 9.247 -2.256 1.00 93.25 183 ILE A O 1
ATOM 1402 N N . LEU A 1 184 ? -3.731 9.810 -0.088 1.00 89.56 184 LEU A N 1
ATOM 1403 C CA . LEU A 1 184 ? -2.301 10.115 -0.155 1.00 89.56 184 LEU A CA 1
ATOM 1404 C C . LEU A 1 184 ? -1.478 8.863 -0.499 1.00 89.56 184 LEU A C 1
ATOM 1406 O O . LEU A 1 184 ? -0.660 8.922 -1.412 1.00 89.56 184 LEU A O 1
ATOM 1410 N N . ALA A 1 185 ? -1.753 7.725 0.149 1.00 90.88 185 ALA A N 1
ATOM 1411 C CA . ALA A 1 185 ? -1.100 6.448 -0.168 1.00 90.88 185 ALA A CA 1
ATOM 1412 C C . ALA A 1 185 ? -1.318 6.025 -1.627 1.00 90.88 185 ALA A C 1
ATOM 1414 O O . ALA A 1 185 ? -0.370 5.675 -2.321 1.00 90.88 185 ALA A O 1
ATOM 1415 N N . PHE A 1 186 ? -2.546 6.154 -2.134 1.00 94.44 186 PHE A N 1
ATOM 1416 C CA . PHE A 1 186 ? -2.853 5.921 -3.545 1.00 94.44 186 PHE A CA 1
ATOM 1417 C C . PHE A 1 186 ? -2.012 6.803 -4.484 1.00 94.44 186 PHE A C 1
ATOM 1419 O O . PHE A 1 186 ? -1.524 6.319 -5.508 1.00 94.44 186 PHE A O 1
ATOM 1426 N N . MET A 1 187 ? -1.832 8.085 -4.149 1.00 92.69 187 MET A N 1
ATOM 1427 C CA . MET A 1 187 ? -1.014 8.999 -4.953 1.00 92.69 187 MET A CA 1
ATOM 1428 C C . MET A 1 187 ? 0.461 8.598 -4.943 1.00 92.69 187 MET A C 1
ATOM 1430 O O . MET A 1 187 ? 1.100 8.670 -5.990 1.00 92.69 187 MET A O 1
ATOM 1434 N N . VAL A 1 188 ? 0.988 8.146 -3.801 1.00 90.38 188 VAL A N 1
ATOM 1435 C CA . VAL A 1 188 ? 2.365 7.639 -3.684 1.00 90.38 188 VAL A CA 1
ATOM 1436 C C . VAL A 1 188 ? 2.550 6.369 -4.516 1.00 90.38 188 VAL A C 1
ATOM 1438 O O . VAL A 1 188 ? 3.435 6.331 -5.366 1.00 90.38 188 VAL A O 1
ATOM 1441 N N . ASN A 1 189 ? 1.669 5.381 -4.373 1.00 93.19 189 ASN A N 1
ATOM 1442 C CA . ASN A 1 189 ? 1.737 4.117 -5.120 1.00 93.19 189 ASN A CA 1
ATOM 1443 C C . ASN A 1 189 ? 1.626 4.349 -6.636 1.00 93.19 189 ASN A C 1
ATOM 1445 O O . ASN A 1 189 ? 2.415 3.848 -7.441 1.00 93.19 189 ASN A O 1
ATOM 1449 N N . SER A 1 190 ? 0.717 5.240 -7.040 1.00 94.50 190 SER A N 1
ATOM 1450 C CA . SER A 1 190 ? 0.611 5.670 -8.435 1.00 94.50 190 SER A CA 1
ATOM 1451 C C . SER A 1 190 ? 1.874 6.389 -8.916 1.00 94.50 190 SER A C 1
ATOM 1453 O O . SER A 1 190 ? 2.316 6.161 -10.041 1.00 94.50 190 SER A O 1
ATOM 1455 N N . ALA A 1 191 ? 2.479 7.239 -8.081 1.00 91.44 191 ALA A N 1
ATOM 1456 C CA . ALA A 1 191 ? 3.718 7.938 -8.404 1.00 91.44 191 ALA A CA 1
ATOM 1457 C C . ALA A 1 191 ? 4.890 6.975 -8.612 1.00 91.44 191 ALA A C 1
ATOM 1459 O O . ALA A 1 191 ? 5.639 7.151 -9.573 1.00 91.44 191 ALA A O 1
ATOM 1460 N N . ILE A 1 192 ? 5.017 5.949 -7.767 1.00 89.69 192 ILE A N 1
ATOM 1461 C CA . ILE A 1 192 ? 6.046 4.907 -7.878 1.00 89.69 192 ILE A CA 1
ATOM 1462 C C . ILE A 1 192 ? 5.916 4.178 -9.215 1.00 89.69 192 ILE A C 1
ATOM 1464 O O . ILE A 1 192 ? 6.889 4.086 -9.967 1.00 89.69 192 ILE A O 1
ATOM 1468 N N . LEU A 1 193 ? 4.706 3.724 -9.550 1.00 92.81 193 LEU A N 1
ATOM 1469 C CA . LEU A 1 193 ? 4.446 3.009 -10.798 1.00 92.81 193 LEU A CA 1
ATOM 1470 C C . LEU A 1 193 ? 4.711 3.904 -12.018 1.00 92.81 193 LEU A C 1
ATOM 1472 O O . LEU A 1 193 ? 5.387 3.488 -12.960 1.00 92.81 193 LEU A O 1
ATOM 1476 N N . ILE A 1 194 ? 4.240 5.157 -11.997 1.00 91.81 194 ILE A N 1
ATOM 1477 C CA . ILE A 1 194 ? 4.477 6.122 -13.084 1.00 91.81 194 ILE A CA 1
ATOM 1478 C C . ILE A 1 194 ? 5.973 6.397 -13.256 1.00 91.81 194 ILE A C 1
ATOM 1480 O O . ILE A 1 194 ? 6.453 6.449 -14.391 1.00 91.81 194 ILE A O 1
ATOM 1484 N N . LEU A 1 195 ? 6.704 6.570 -12.153 1.00 87.69 195 LEU A N 1
ATOM 1485 C CA . LEU A 1 195 ? 8.144 6.801 -12.160 1.00 87.69 195 LEU A CA 1
ATOM 1486 C C . LEU A 1 195 ? 8.882 5.599 -12.754 1.00 87.69 195 LEU A C 1
ATOM 1488 O O . LEU A 1 195 ? 9.695 5.782 -13.659 1.00 87.69 195 LEU A O 1
ATOM 1492 N N . ALA A 1 196 ? 8.560 4.381 -12.311 1.00 87.25 196 ALA A N 1
ATOM 1493 C CA . ALA A 1 196 ? 9.149 3.156 -12.845 1.00 87.25 196 ALA A CA 1
ATOM 1494 C C . ALA A 1 196 ? 8.866 2.994 -14.342 1.00 87.25 196 ALA A C 1
ATOM 1496 O O . ALA A 1 196 ? 9.782 2.766 -15.130 1.00 87.25 196 ALA A O 1
ATOM 1497 N N . ALA A 1 197 ? 7.621 3.209 -14.763 1.00 89.00 197 ALA A N 1
ATOM 1498 C CA . ALA A 1 197 ? 7.248 3.171 -16.171 1.00 89.00 197 ALA A CA 1
ATOM 1499 C C . ALA A 1 197 ? 7.978 4.236 -16.996 1.00 89.00 197 ALA A C 1
ATOM 1501 O O . ALA A 1 197 ? 8.460 3.954 -18.089 1.00 89.00 197 ALA A O 1
ATOM 1502 N N . SER A 1 198 ? 8.100 5.460 -16.485 1.00 86.19 198 SER A N 1
ATOM 1503 C CA . SER A 1 198 ? 8.799 6.535 -17.191 1.00 86.19 198 SER A CA 1
ATOM 1504 C C . SER A 1 198 ? 10.305 6.291 -17.291 1.00 86.19 198 SER A C 1
ATOM 1506 O O . SER A 1 198 ? 10.915 6.680 -18.285 1.00 86.19 198 SER A O 1
ATOM 1508 N N . ALA A 1 199 ? 10.909 5.699 -16.260 1.00 80.25 199 ALA A N 1
ATOM 1509 C CA . ALA A 1 199 ? 12.354 5.555 -16.148 1.00 80.25 199 ALA A CA 1
ATOM 1510 C C . ALA A 1 199 ? 12.891 4.268 -16.797 1.00 80.25 199 ALA A C 1
ATOM 1512 O O . ALA A 1 199 ? 13.959 4.308 -17.407 1.00 80.25 199 ALA A O 1
ATOM 1513 N N . PHE A 1 200 ? 12.154 3.156 -16.697 1.00 81.12 200 PHE A N 1
ATOM 1514 C CA . PHE A 1 200 ? 12.576 1.836 -17.185 1.00 81.12 200 PHE A CA 1
ATOM 1515 C C . PHE A 1 200 ? 11.876 1.447 -18.493 1.00 81.12 200 PHE A C 1
ATOM 1517 O O . PHE A 1 200 ? 12.543 1.141 -19.478 1.00 81.12 200 PHE A O 1
ATOM 1524 N N . HIS A 1 201 ? 10.543 1.546 -18.541 1.00 84.69 201 HIS A N 1
ATOM 1525 C CA . HIS A 1 201 ? 9.752 1.059 -19.679 1.00 84.69 201 HIS A CA 1
ATOM 1526 C C . HIS A 1 201 ? 9.759 2.021 -20.878 1.00 84.69 201 HIS A C 1
ATOM 1528 O O . HIS A 1 201 ? 9.934 1.626 -22.028 1.00 84.69 201 HIS A O 1
ATOM 1534 N N . TYR A 1 202 ? 9.573 3.315 -20.611 1.00 83.44 202 TYR A N 1
ATOM 1535 C CA . TYR A 1 202 ? 9.622 4.386 -21.613 1.00 83.44 202 TYR A CA 1
ATOM 1536 C C . TYR A 1 202 ? 10.965 5.131 -21.621 1.00 83.44 202 TYR A C 1
ATOM 1538 O O . TYR A 1 202 ? 11.115 6.122 -22.341 1.00 83.44 202 TYR A O 1
ATOM 1546 N N . GLY A 1 203 ? 11.931 4.657 -20.828 1.00 75.25 203 GLY A N 1
ATOM 1547 C CA . GLY A 1 203 ? 13.302 5.149 -20.831 1.00 75.25 203 GLY A CA 1
ATOM 1548 C C . GLY A 1 203 ? 14.005 4.876 -22.163 1.00 75.25 203 GLY A C 1
ATOM 1549 O O . GLY A 1 203 ? 13.555 4.075 -22.981 1.00 75.25 203 GLY A O 1
ATOM 1550 N N . ASN A 1 204 ? 15.124 5.561 -22.401 1.00 70.62 204 ASN A N 1
ATOM 1551 C CA . ASN A 1 204 ? 15.944 5.347 -23.592 1.00 70.62 204 ASN A CA 1
ATOM 1552 C C . ASN A 1 204 ? 17.394 5.012 -23.188 1.00 70.62 204 ASN A C 1
ATOM 1554 O O . ASN A 1 204 ? 18.094 5.914 -2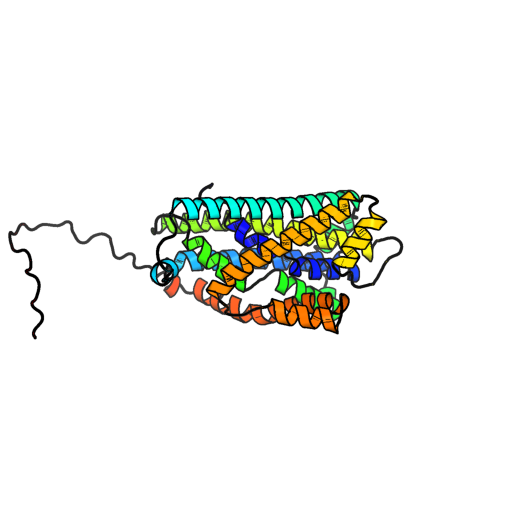2.715 1.00 70.62 204 ASN A O 1
ATOM 1558 N N . PRO A 1 205 ? 17.866 3.760 -23.366 1.00 72.75 205 PRO A N 1
ATOM 1559 C CA . PRO A 1 205 ? 17.155 2.607 -23.940 1.00 72.75 205 PRO A CA 1
ATOM 1560 C C . PRO A 1 205 ? 16.079 2.029 -22.994 1.00 72.75 205 PRO A C 1
ATOM 1562 O O . PRO A 1 205 ? 16.252 2.137 -21.776 1.00 72.75 205 PRO A O 1
ATOM 1565 N N . PRO A 1 206 ? 15.014 1.393 -23.526 1.00 69.12 206 PRO A N 1
ATOM 1566 C CA . PRO A 1 206 ? 14.068 0.634 -22.713 1.00 69.12 206 PRO A CA 1
ATOM 1567 C C . PRO A 1 206 ? 14.797 -0.516 -22.027 1.00 69.12 206 PRO A C 1
ATOM 1569 O O . PRO A 1 206 ? 15.642 -1.169 -22.652 1.00 69.12 206 PRO A O 1
ATOM 1572 N N . ARG A 1 207 ? 14.482 -0.761 -20.758 1.00 68.44 207 ARG A N 1
ATOM 1573 C CA . ARG A 1 207 ? 14.969 -1.938 -20.047 1.00 68.44 207 ARG A CA 1
ATOM 1574 C C . ARG A 1 207 ? 13.785 -2.755 -19.552 1.00 68.44 207 ARG A C 1
ATOM 1576 O O . ARG A 1 207 ? 12.928 -2.233 -18.847 1.00 68.44 207 ARG A O 1
ATOM 1583 N N . ASP A 1 208 ? 13.768 -4.020 -19.959 1.00 59.19 208 ASP A N 1
ATOM 1584 C CA . ASP A 1 208 ? 12.755 -5.008 -19.579 1.00 59.19 208 ASP A CA 1
ATOM 1585 C C . ASP A 1 208 ? 13.197 -5.842 -18.359 1.00 59.19 208 ASP A C 1
ATOM 1587 O O . ASP A 1 208 ? 12.564 -6.847 -18.029 1.00 59.19 208 ASP A O 1
ATOM 1591 N N . ASP A 1 209 ? 14.303 -5.473 -17.699 1.00 59.94 209 ASP A N 1
ATOM 1592 C CA . ASP A 1 209 ? 14.691 -6.083 -16.432 1.00 59.94 209 ASP A CA 1
ATOM 1593 C C . ASP A 1 209 ? 13.679 -5.688 -15.346 1.00 59.94 209 ASP A C 1
ATOM 1595 O O . ASP A 1 209 ? 13.283 -4.528 -15.220 1.00 59.94 209 ASP A O 1
ATOM 1599 N N . VAL A 1 210 ? 13.199 -6.678 -14.582 1.00 56.31 210 VAL A N 1
ATOM 1600 C CA . VAL A 1 210 ? 12.283 -6.436 -13.459 1.00 56.31 210 VAL A CA 1
ATOM 1601 C C . VAL A 1 210 ? 13.035 -5.582 -12.448 1.00 56.31 210 VAL A C 1
ATOM 1603 O O . VAL A 1 210 ? 13.912 -6.082 -11.748 1.00 56.31 210 VAL A O 1
ATOM 1606 N N . ALA A 1 211 ? 12.714 -4.289 -12.407 1.00 62.47 211 ALA A N 1
ATOM 1607 C CA . ALA A 1 211 ? 13.430 -3.339 -11.575 1.00 62.47 211 ALA A CA 1
ATOM 1608 C C . ALA A 1 211 ? 13.169 -3.656 -10.101 1.00 62.47 211 ALA A C 1
ATOM 1610 O O . ALA A 1 211 ? 12.078 -3.401 -9.580 1.00 62.47 211 ALA A O 1
ATOM 1611 N N . ASP A 1 212 ? 14.176 -4.200 -9.418 1.00 71.62 212 ASP A N 1
ATOM 1612 C CA . ASP A 1 212 ? 14.147 -4.248 -7.967 1.00 71.62 212 ASP A CA 1
ATOM 1613 C C . ASP A 1 212 ? 14.384 -2.845 -7.375 1.00 71.62 212 ASP A C 1
ATOM 1615 O O . ASP A 1 212 ? 14.774 -1.888 -8.054 1.00 71.62 212 ASP A O 1
ATOM 1619 N N . ILE A 1 213 ? 14.135 -2.694 -6.075 1.00 73.25 213 ILE A N 1
ATOM 1620 C CA . ILE A 1 213 ? 14.293 -1.410 -5.374 1.00 73.25 213 ILE A CA 1
ATOM 1621 C C . ILE A 1 213 ? 15.738 -0.873 -5.486 1.00 73.25 213 ILE A C 1
ATOM 1623 O O . ILE A 1 213 ? 15.959 0.341 -5.523 1.00 73.25 213 ILE A O 1
ATOM 1627 N N . GLY A 1 214 ? 16.734 -1.759 -5.557 1.00 71.75 214 GLY A N 1
ATOM 1628 C CA . GLY A 1 214 ? 18.136 -1.392 -5.748 1.00 71.75 214 GLY A CA 1
ATOM 1629 C C . GLY A 1 214 ? 18.431 -0.885 -7.162 1.00 71.75 214 GLY A C 1
ATOM 1630 O O . GLY A 1 214 ? 19.200 0.066 -7.315 1.00 71.75 214 GLY A O 1
ATOM 1631 N N . ASP A 1 2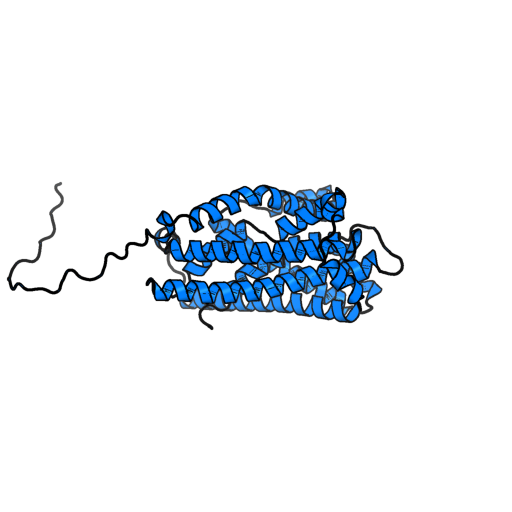15 ? 17.783 -1.449 -8.180 1.00 73.06 215 ASP A N 1
ATOM 1632 C CA . ASP A 1 215 ? 17.896 -0.988 -9.567 1.00 73.06 215 ASP A CA 1
ATOM 1633 C C . ASP A 1 215 ? 17.223 0.369 -9.745 1.00 73.06 215 ASP A C 1
ATOM 1635 O O . ASP A 1 215 ? 17.793 1.253 -10.388 1.00 73.06 215 ASP A O 1
ATOM 1639 N N . ALA A 1 216 ? 16.079 0.589 -9.086 1.00 73.38 216 ALA A N 1
ATOM 1640 C CA . ALA A 1 216 ? 15.463 1.909 -8.975 1.00 73.38 216 ALA A CA 1
ATOM 1641 C C . ALA A 1 216 ? 16.441 2.931 -8.370 1.00 73.38 216 ALA A C 1
ATOM 1643 O O . ALA A 1 216 ? 16.680 3.978 -8.972 1.00 73.38 216 ALA A O 1
ATOM 1644 N N . TYR A 1 217 ? 17.095 2.608 -7.248 1.00 74.88 217 TYR A N 1
ATOM 1645 C CA . TYR A 1 217 ? 18.097 3.489 -6.634 1.00 74.88 217 TYR A CA 1
ATOM 1646 C C . TYR A 1 217 ? 19.272 3.803 -7.578 1.00 74.88 217 TYR A C 1
ATOM 1648 O O . TYR A 1 217 ? 19.660 4.967 -7.732 1.00 74.88 217 TYR A O 1
ATOM 1656 N N . ALA A 1 218 ? 19.845 2.780 -8.218 1.00 71.62 218 ALA A N 1
ATOM 1657 C CA . ALA A 1 218 ? 20.999 2.934 -9.102 1.00 71.62 218 ALA A CA 1
ATOM 1658 C C . ALA A 1 218 ? 20.651 3.729 -10.369 1.00 71.62 218 ALA A C 1
ATOM 1660 O O . ALA A 1 218 ? 21.450 4.549 -10.843 1.00 71.62 218 ALA A O 1
ATOM 1661 N N . LEU A 1 219 ? 19.445 3.525 -10.900 1.00 67.19 219 LEU A N 1
ATOM 1662 C CA . LEU A 1 219 ? 18.974 4.228 -12.080 1.00 67.19 219 LEU A CA 1
ATOM 1663 C C . LEU A 1 219 ? 18.668 5.691 -11.750 1.00 67.19 219 LEU A C 1
ATOM 1665 O O . LEU A 1 219 ? 19.163 6.561 -12.460 1.00 67.19 219 LEU A O 1
ATOM 1669 N N . LEU A 1 220 ? 18.001 5.988 -10.630 1.00 64.62 220 LEU A N 1
ATOM 1670 C CA . LEU A 1 220 ? 17.801 7.366 -10.157 1.00 64.62 220 LEU A CA 1
ATOM 1671 C C . LEU A 1 220 ? 19.134 8.104 -9.937 1.00 64.62 220 LEU A C 1
ATOM 1673 O O . LEU A 1 220 ? 19.260 9.280 -10.284 1.00 64.62 220 LEU A O 1
ATOM 1677 N N . ALA A 1 221 ? 20.159 7.408 -9.432 1.00 64.56 221 ALA A N 1
ATOM 1678 C CA . ALA A 1 221 ? 21.494 7.979 -9.253 1.00 64.56 221 ALA A CA 1
ATOM 1679 C C . ALA A 1 221 ? 22.173 8.368 -10.582 1.00 64.56 221 ALA A C 1
ATOM 1681 O O . ALA A 1 221 ? 22.987 9.295 -10.603 1.00 64.56 221 ALA A O 1
ATOM 1682 N N . THR A 1 222 ? 21.849 7.674 -11.679 1.00 60.72 222 THR A N 1
ATOM 1683 C CA . THR A 1 222 ? 22.577 7.774 -12.955 1.00 60.72 222 THR A CA 1
ATOM 1684 C C . THR A 1 222 ? 21.807 8.551 -14.028 1.00 60.72 222 THR A C 1
ATOM 1686 O O . THR A 1 222 ? 22.403 9.365 -14.730 1.00 60.72 222 THR A O 1
ATOM 1689 N N . SER A 1 223 ? 20.493 8.344 -14.163 1.00 55.59 223 SER A N 1
ATOM 1690 C CA . SER A 1 223 ? 19.678 8.893 -15.258 1.00 55.59 223 SER A CA 1
ATOM 1691 C C . SER A 1 223 ? 19.033 10.246 -14.937 1.00 55.59 223 SER A C 1
ATOM 1693 O O . SER A 1 223 ? 18.852 11.055 -15.846 1.00 55.59 223 SER A O 1
ATOM 1695 N N . LEU A 1 224 ? 18.749 10.547 -13.660 1.00 58.50 224 LEU A N 1
ATOM 1696 C CA . LEU A 1 224 ? 18.182 11.842 -13.252 1.00 58.50 224 LEU A CA 1
ATOM 1697 C C . LEU A 1 224 ? 19.237 12.899 -12.882 1.00 58.50 224 LEU A C 1
ATOM 1699 O O . LEU A 1 224 ? 18.890 14.047 -12.592 1.00 58.50 224 LEU A O 1
ATOM 1703 N N . GLY A 1 225 ? 20.529 12.548 -12.925 1.00 53.56 225 GLY A N 1
ATOM 1704 C CA . GLY A 1 225 ? 21.652 13.487 -12.796 1.00 53.56 225 GLY A CA 1
ATOM 1705 C C . GLY A 1 225 ? 21.759 14.210 -11.445 1.00 53.56 225 GLY A C 1
ATOM 1706 O O . GLY A 1 225 ? 22.583 15.110 -11.288 1.00 53.56 225 GLY A O 1
ATOM 1707 N N . ALA A 1 226 ? 20.947 13.837 -10.457 1.00 62.28 226 ALA A N 1
ATOM 1708 C CA . ALA A 1 226 ? 20.913 14.464 -9.148 1.00 62.28 226 ALA A CA 1
ATOM 1709 C C . ALA A 1 226 ? 21.324 13.441 -8.089 1.00 62.28 226 ALA A C 1
ATOM 1711 O O . ALA A 1 226 ? 20.524 12.604 -7.696 1.00 62.28 226 ALA A O 1
ATOM 1712 N N . LYS A 1 227 ? 22.537 13.561 -7.530 1.00 69.31 227 LYS A N 1
ATOM 1713 C CA . LYS A 1 227 ? 22.923 12.822 -6.305 1.00 69.31 227 LYS A CA 1
ATOM 1714 C C . LYS A 1 227 ? 21.891 12.977 -5.175 1.00 69.31 227 LYS A C 1
ATOM 1716 O O . LYS A 1 227 ? 21.799 12.126 -4.304 1.00 69.31 227 LYS A O 1
ATOM 1721 N N . ALA A 1 228 ? 21.119 14.066 -5.196 1.00 69.69 228 ALA A N 1
ATOM 1722 C CA . ALA A 1 228 ? 20.008 14.292 -4.285 1.0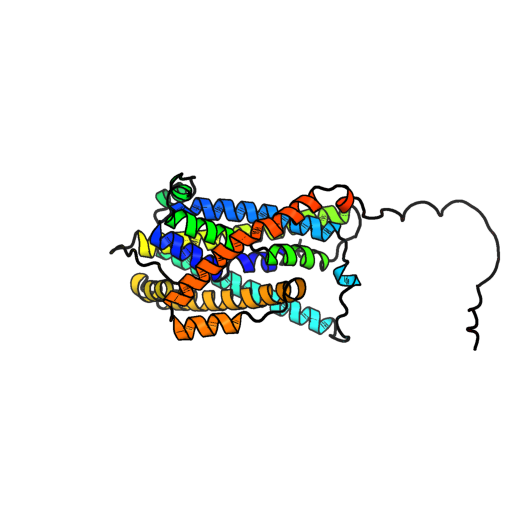0 69.69 228 ALA A CA 1
ATOM 1723 C C . ALA A 1 228 ? 18.854 13.284 -4.464 1.00 69.69 228 ALA A C 1
ATOM 1725 O O . ALA A 1 228 ? 18.292 12.877 -3.459 1.00 69.69 228 ALA A O 1
ATOM 1726 N N . ALA A 1 229 ? 18.537 12.854 -5.692 1.00 68.12 229 ALA A N 1
ATOM 1727 C CA . ALA A 1 229 ? 17.440 11.929 -6.003 1.00 68.12 229 ALA A CA 1
ATOM 1728 C C . ALA A 1 229 ? 17.646 10.555 -5.349 1.00 68.12 229 ALA A C 1
ATOM 1730 O O . ALA A 1 229 ? 16.821 10.085 -4.571 1.00 68.12 229 ALA A O 1
ATOM 1731 N N . SER A 1 230 ? 18.820 9.951 -5.554 1.00 73.81 230 SER A N 1
ATOM 1732 C CA . SER A 1 230 ? 19.138 8.655 -4.945 1.00 73.81 230 SER A CA 1
ATOM 1733 C C . SER A 1 230 ? 19.229 8.730 -3.418 1.00 73.81 230 SER A C 1
ATOM 1735 O O . SER A 1 230 ? 18.754 7.832 -2.729 1.00 73.81 230 SER A O 1
ATOM 1737 N N . ILE A 1 231 ? 19.784 9.812 -2.860 1.00 78.25 231 ILE A N 1
ATOM 1738 C CA . ILE A 1 231 ? 19.815 10.016 -1.403 1.00 78.25 231 ILE A CA 1
ATOM 1739 C C . ILE A 1 231 ? 18.392 10.150 -0.846 1.00 78.25 231 ILE A C 1
ATOM 1741 O O . ILE A 1 231 ? 18.084 9.506 0.154 1.00 78.25 231 ILE A O 1
ATOM 1745 N N . LEU A 1 232 ? 17.526 10.937 -1.491 1.00 76.19 232 LEU A N 1
ATOM 1746 C CA . LEU A 1 232 ? 16.123 11.082 -1.095 1.00 76.19 232 LEU A CA 1
ATOM 1747 C C . LEU A 1 232 ? 15.388 9.742 -1.165 1.00 76.19 232 LEU A C 1
ATOM 1749 O O . LEU A 1 232 ? 14.719 9.387 -0.200 1.00 76.19 232 LEU A O 1
ATOM 1753 N N . PHE A 1 233 ? 15.590 8.965 -2.232 1.00 78.94 233 PHE A N 1
ATOM 1754 C CA . PHE A 1 233 ? 15.012 7.629 -2.377 1.00 78.94 233 PHE A CA 1
ATOM 1755 C C . PHE A 1 233 ? 15.490 6.672 -1.277 1.00 78.94 233 PHE A C 1
ATOM 1757 O O . PHE A 1 233 ? 14.689 5.958 -0.683 1.00 78.94 233 PHE A O 1
ATOM 1764 N N . GLY A 1 234 ? 16.785 6.687 -0.943 1.00 81.31 234 GLY A N 1
ATOM 1765 C CA . GLY A 1 234 ? 17.336 5.877 0.147 1.00 81.31 234 GLY A CA 1
ATOM 1766 C C . GLY A 1 234 ? 16.799 6.276 1.527 1.00 81.31 234 GLY A C 1
ATOM 1767 O O . GLY A 1 234 ? 16.491 5.409 2.343 1.00 81.31 234 GLY A O 1
ATOM 1768 N N . VAL A 1 235 ? 16.644 7.578 1.787 1.00 80.75 235 VAL A N 1
ATOM 1769 C CA . VAL A 1 235 ? 16.029 8.087 3.025 1.00 80.75 235 VAL A CA 1
ATOM 1770 C C . VAL A 1 235 ? 14.554 7.697 3.098 1.00 80.75 235 VAL A C 1
ATOM 1772 O O . VAL A 1 235 ? 14.112 7.235 4.147 1.00 80.75 235 VAL A O 1
ATOM 1775 N N . ALA A 1 236 ? 13.819 7.829 1.994 1.00 81.25 236 ALA A N 1
ATOM 1776 C CA . ALA A 1 236 ? 12.420 7.431 1.893 1.00 81.25 236 ALA A CA 1
ATOM 1777 C C . ALA A 1 236 ? 12.249 5.911 2.089 1.00 81.25 236 ALA A C 1
ATOM 1779 O O . ALA A 1 236 ? 11.369 5.482 2.824 1.00 81.25 236 ALA A O 1
ATOM 1780 N N . LEU A 1 237 ? 13.150 5.088 1.543 1.00 83.00 237 LEU A N 1
ATOM 1781 C CA . LEU A 1 237 ? 13.127 3.637 1.746 1.00 83.00 237 LEU A CA 1
ATOM 1782 C C . LEU A 1 237 ? 13.398 3.248 3.210 1.00 83.00 237 LEU A C 1
ATOM 1784 O O . LEU A 1 237 ? 12.759 2.345 3.753 1.00 83.00 237 LEU A O 1
ATOM 1788 N N . LEU A 1 238 ? 14.336 3.937 3.871 1.00 81.62 238 LEU A N 1
ATOM 1789 C CA . LEU A 1 238 ? 14.581 3.751 5.304 1.00 81.62 238 LEU A CA 1
ATOM 1790 C C . LEU A 1 238 ? 13.362 4.165 6.138 1.00 81.62 238 LEU A C 1
ATOM 1792 O O . LEU A 1 238 ? 12.994 3.446 7.068 1.00 81.62 238 LEU A O 1
ATOM 1796 N N . ALA A 1 239 ? 12.734 5.289 5.790 1.00 80.25 239 ALA A N 1
ATOM 1797 C CA . ALA A 1 239 ? 11.483 5.769 6.371 1.00 80.25 239 ALA A CA 1
ATOM 1798 C C . ALA A 1 239 ? 10.363 4.715 6.259 1.00 80.25 239 ALA A C 1
ATOM 1800 O O . ALA A 1 239 ? 9.814 4.305 7.288 1.00 80.25 239 ALA A O 1
ATOM 1801 N N . ALA A 1 240 ? 10.136 4.173 5.061 1.00 80.50 240 ALA A N 1
ATOM 1802 C CA . ALA A 1 240 ? 9.141 3.134 4.797 1.00 80.50 240 ALA A CA 1
ATOM 1803 C C . ALA A 1 240 ? 9.406 1.852 5.614 1.00 80.50 240 ALA A C 1
ATOM 1805 O O . ALA A 1 240 ? 8.490 1.242 6.176 1.00 80.50 240 ALA A O 1
ATOM 1806 N N . GLY A 1 241 ? 10.679 1.463 5.767 1.00 81.56 241 GLY A N 1
ATOM 1807 C CA . GLY A 1 241 ? 11.084 0.329 6.607 1.00 81.56 241 GLY A CA 1
ATOM 1808 C C . GLY A 1 241 ? 10.786 0.523 8.104 1.00 81.56 241 GLY A C 1
ATOM 1809 O O . GLY A 1 241 ? 10.350 -0.413 8.786 1.00 81.56 241 GLY A O 1
ATOM 1810 N N . GLN A 1 242 ? 10.970 1.739 8.630 1.00 80.88 242 GLN A N 1
ATOM 1811 C CA . GLN A 1 242 ? 10.590 2.062 10.014 1.00 80.88 242 GLN A CA 1
ATOM 1812 C C . GLN A 1 242 ? 9.069 2.006 10.201 1.00 80.88 242 GLN A C 1
ATOM 1814 O O . GLN A 1 242 ? 8.585 1.439 11.185 1.00 80.88 242 GLN A O 1
ATOM 1819 N N . ASN A 1 243 ? 8.320 2.519 9.224 1.00 77.00 243 ASN A N 1
ATOM 1820 C CA . ASN A 1 243 ? 6.860 2.522 9.227 1.00 77.00 243 ASN A CA 1
ATOM 1821 C C . ASN A 1 243 ? 6.280 1.094 9.270 1.00 77.00 243 ASN A C 1
ATOM 1823 O O . ASN A 1 243 ? 5.412 0.798 10.102 1.00 77.00 243 ASN A O 1
ATOM 1827 N N . SER A 1 244 ? 6.824 0.179 8.459 1.00 76.31 244 SER A N 1
ATOM 1828 C CA . SER A 1 244 ? 6.463 -1.250 8.468 1.00 76.31 244 SER A CA 1
ATOM 1829 C C . SER A 1 244 ? 6.78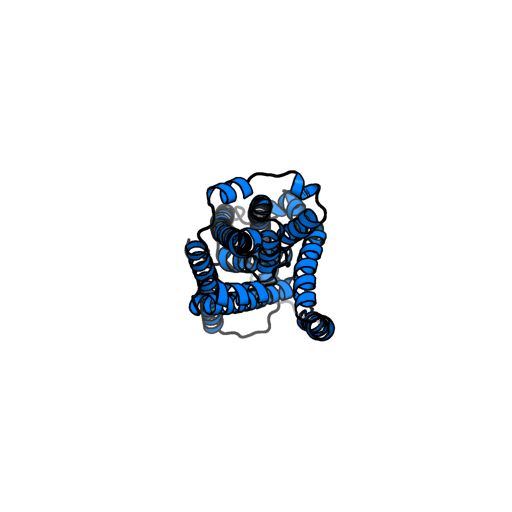4 -1.928 9.811 1.00 76.31 244 SER A C 1
ATOM 1831 O O . SER A 1 244 ? 5.999 -2.726 10.321 1.00 76.31 244 SER A O 1
ATOM 1833 N N . THR A 1 245 ? 7.888 -1.553 10.469 1.00 77.38 245 THR A N 1
ATOM 1834 C CA . THR A 1 245 ? 8.243 -2.093 11.796 1.00 77.38 245 THR A CA 1
ATOM 1835 C C . THR A 1 245 ? 7.248 -1.655 12.883 1.00 77.38 245 THR A C 1
ATOM 1837 O O . THR A 1 245 ? 6.821 -2.465 13.711 1.00 77.38 245 THR A O 1
ATOM 1840 N N . ILE A 1 246 ? 6.834 -0.384 12.892 1.00 72.44 246 ILE A N 1
ATOM 1841 C CA . ILE A 1 246 ? 5.880 0.145 13.882 1.00 72.44 246 ILE A CA 1
ATOM 1842 C C . ILE A 1 246 ? 4.495 -0.485 13.689 1.00 72.44 246 ILE A C 1
ATOM 1844 O O . ILE A 1 246 ? 3.912 -1.034 14.625 1.00 72.44 246 ILE A O 1
ATOM 1848 N N . THR A 1 247 ? 3.973 -0.447 12.467 1.00 72.38 247 THR A N 1
ATOM 1849 C CA . THR A 1 247 ? 2.655 -1.017 12.143 1.00 72.38 247 THR A CA 1
ATOM 1850 C C . THR A 1 247 ? 2.638 -2.539 12.289 1.00 72.38 247 THR A C 1
ATOM 1852 O O . THR A 1 247 ? 1.673 -3.093 12.827 1.00 72.38 247 THR A O 1
ATOM 1855 N N . GLY A 1 248 ? 3.725 -3.213 11.906 1.00 70.94 248 GLY A N 1
ATOM 1856 C CA . GLY A 1 248 ? 3.914 -4.653 12.051 1.00 70.94 248 GLY A CA 1
ATOM 1857 C C . GLY A 1 248 ? 3.980 -5.107 13.508 1.00 70.94 248 GLY A C 1
ATOM 1858 O O . GLY A 1 248 ? 3.339 -6.091 13.860 1.00 70.94 248 GLY A O 1
ATOM 1859 N N . THR A 1 249 ? 4.671 -4.378 14.392 1.00 72.69 249 THR A N 1
ATOM 1860 C CA . THR A 1 249 ? 4.717 -4.718 15.830 1.00 72.69 249 THR A CA 1
ATOM 1861 C C . THR A 1 249 ? 3.386 -4.470 16.533 1.00 72.69 249 THR A C 1
ATOM 1863 O O . THR A 1 249 ? 2.947 -5.318 17.314 1.00 72.69 249 THR A O 1
ATOM 1866 N N . LEU A 1 250 ? 2.702 -3.363 16.225 1.00 67.56 250 LEU A N 1
ATOM 1867 C CA . LEU A 1 250 ? 1.365 -3.080 16.758 1.00 67.56 250 LEU A CA 1
ATOM 1868 C C . LEU A 1 250 ? 0.344 -4.121 16.291 1.00 67.56 250 LEU A C 1
ATOM 1870 O O . LEU A 1 250 ? -0.454 -4.603 17.090 1.00 67.56 250 LEU A O 1
ATOM 1874 N N . SER A 1 251 ? 0.394 -4.508 15.016 1.00 61.41 251 SER A N 1
ATOM 1875 C CA . SER A 1 251 ? -0.487 -5.545 14.472 1.00 61.41 251 SER A CA 1
ATOM 1876 C C . SER A 1 251 ? -0.108 -6.943 14.963 1.00 61.41 251 SER A C 1
ATOM 1878 O O . SER A 1 251 ? -0.989 -7.757 15.222 1.00 61.41 251 SER A O 1
ATOM 1880 N N . GLY A 1 252 ? 1.184 -7.223 15.147 1.00 59.28 252 GLY A N 1
ATOM 1881 C CA . GLY A 1 252 ? 1.702 -8.472 15.704 1.00 59.28 252 GLY A CA 1
ATOM 1882 C C . GLY A 1 252 ? 1.205 -8.700 17.127 1.00 59.28 252 GLY A C 1
ATOM 1883 O O . GLY A 1 252 ? 0.637 -9.745 17.412 1.00 59.28 252 GLY A O 1
ATOM 1884 N N . GLN A 1 253 ? 1.240 -7.678 17.986 1.00 62.03 253 GLN A N 1
ATOM 1885 C CA . GLN A 1 253 ? 0.619 -7.756 19.318 1.00 62.03 253 GLN A CA 1
ATOM 1886 C C . GLN A 1 253 ? -0.890 -8.061 19.277 1.00 62.03 253 GLN A C 1
ATOM 1888 O O . GLN A 1 253 ? -1.446 -8.532 20.268 1.00 62.03 253 GLN A O 1
ATOM 1893 N N . ILE A 1 254 ? -1.561 -7.779 18.156 1.00 57.06 254 ILE A N 1
ATOM 1894 C CA . ILE A 1 254 ? -2.989 -8.044 17.960 1.00 57.06 254 ILE A CA 1
ATOM 1895 C C . ILE A 1 254 ? -3.228 -9.430 17.327 1.00 57.06 254 ILE A C 1
ATOM 1897 O O . ILE A 1 254 ? -4.262 -10.033 17.609 1.00 57.06 254 ILE A O 1
ATOM 1901 N N . VAL A 1 255 ? -2.314 -9.935 16.484 1.00 54.03 255 VAL A N 1
ATOM 1902 C CA . VAL A 1 255 ? -2.567 -11.093 15.597 1.00 54.03 255 VAL A CA 1
ATOM 1903 C C . VAL A 1 255 ? -1.465 -12.170 15.590 1.00 54.03 255 VAL A C 1
ATOM 1905 O O . VAL A 1 255 ? -1.799 -13.336 15.392 1.00 54.03 255 VAL A O 1
ATOM 1908 N N . MET A 1 256 ? -0.178 -11.849 15.776 1.00 54.62 256 MET A N 1
ATOM 1909 C CA . MET A 1 256 ? 0.937 -12.795 15.566 1.00 54.62 256 MET A CA 1
ATOM 1910 C C . MET A 1 256 ? 2.029 -12.765 16.647 1.00 54.62 256 MET A C 1
ATOM 1912 O O . MET A 1 256 ? 2.594 -11.721 16.961 1.00 54.62 256 MET A O 1
ATOM 1916 N N . GLU A 1 257 ? 2.452 -13.956 17.079 1.00 43.34 257 GLU A N 1
ATOM 1917 C CA . GLU A 1 257 ? 3.731 -14.202 17.757 1.00 43.34 257 GLU A CA 1
ATOM 1918 C C . GLU A 1 257 ? 4.729 -14.791 16.739 1.00 43.34 257 GLU A C 1
ATOM 1920 O O . GLU A 1 257 ? 4.727 -15.993 16.487 1.00 43.34 257 GLU A O 1
ATOM 1925 N N . GLY A 1 258 ? 5.565 -13.971 16.090 1.00 47.47 258 GLY A N 1
ATOM 1926 C CA . GLY A 1 258 ? 6.549 -14.496 15.130 1.00 47.47 258 GLY A CA 1
ATOM 1927 C C . GLY A 1 258 ? 7.601 -13.489 14.660 1.00 47.47 258 GLY A C 1
ATOM 1928 O O . GLY A 1 258 ? 7.332 -12.295 14.553 1.00 47.47 258 GLY A O 1
ATOM 1929 N N . THR A 1 259 ? 8.814 -13.974 14.375 1.00 54.31 259 THR A N 1
ATOM 1930 C CA . THR A 1 259 ? 9.966 -13.178 13.914 1.00 54.31 259 THR A CA 1
ATOM 1931 C C . THR A 1 259 ? 10.183 -13.324 12.400 1.00 54.31 259 THR A C 1
ATOM 1933 O O . THR A 1 259 ? 10.654 -14.350 11.919 1.00 54.31 259 THR A O 1
ATOM 1936 N N . ALA A 1 260 ? 9.894 -12.271 11.625 1.00 63.09 260 ALA A N 1
ATOM 1937 C CA . ALA A 1 260 ? 10.028 -12.274 10.157 1.00 63.09 260 ALA A CA 1
ATOM 1938 C C . ALA A 1 260 ? 11.471 -12.066 9.635 1.00 63.09 260 ALA A C 1
ATOM 1940 O O . ALA A 1 260 ? 11.740 -12.242 8.450 1.00 63.09 260 ALA A O 1
ATOM 1941 N N . ILE A 1 261 ? 12.417 -11.708 10.511 1.00 69.00 261 ILE A N 1
ATOM 1942 C CA . ILE A 1 261 ? 13.793 -11.340 10.126 1.00 69.00 261 ILE A CA 1
ATOM 1943 C C . ILE A 1 261 ? 14.619 -12.563 9.703 1.00 69.00 261 ILE A C 1
ATOM 1945 O O . ILE A 1 261 ? 15.416 -12.478 8.773 1.00 69.00 261 ILE A O 1
ATOM 1949 N N . ILE A 1 262 ? 14.430 -13.708 10.369 1.00 75.38 262 ILE A N 1
ATOM 1950 C CA . ILE A 1 262 ? 15.254 -14.906 10.139 1.00 75.38 262 ILE A CA 1
ATOM 1951 C C . ILE A 1 262 ? 15.048 -15.467 8.719 1.00 75.38 262 ILE A C 1
ATOM 1953 O O . ILE A 1 262 ? 16.048 -15.661 8.028 1.00 75.38 262 ILE A O 1
ATOM 1957 N N . PRO A 1 263 ? 13.807 -15.670 8.223 1.00 71.75 263 PRO A N 1
ATOM 1958 C CA . PRO A 1 263 ? 13.596 -16.127 6.847 1.00 71.75 263 PRO A CA 1
ATOM 1959 C C . PRO A 1 263 ? 14.155 -15.157 5.799 1.00 71.75 263 PRO A C 1
ATOM 1961 O O . PRO A 1 263 ? 14.802 -15.593 4.850 1.00 71.75 263 PRO A O 1
ATOM 1964 N N . ALA A 1 264 ? 13.972 -13.846 5.998 1.00 72.75 264 ALA A N 1
ATOM 1965 C CA . ALA A 1 264 ? 14.495 -12.829 5.086 1.00 72.75 264 ALA A CA 1
ATOM 1966 C C . ALA A 1 264 ? 16.034 -12.843 5.026 1.00 72.75 264 ALA A C 1
ATOM 1968 O O . ALA A 1 264 ? 16.610 -12.779 3.942 1.00 72.75 264 ALA A O 1
ATOM 1969 N N . ALA A 1 265 ? 16.705 -12.993 6.174 1.00 78.38 265 ALA A N 1
ATOM 1970 C CA . ALA A 1 265 ? 18.162 -13.082 6.246 1.00 78.38 265 ALA A CA 1
ATOM 1971 C C . ALA A 1 265 ? 18.713 -14.344 5.559 1.00 78.38 265 ALA A C 1
ATOM 1973 O O . ALA A 1 265 ? 19.740 -14.275 4.886 1.00 78.38 265 ALA A O 1
ATOM 1974 N N . ILE A 1 266 ? 18.023 -15.484 5.689 1.00 82.88 266 ILE A N 1
ATOM 1975 C CA . ILE A 1 266 ? 18.402 -16.734 5.011 1.00 82.88 266 ILE A CA 1
ATOM 1976 C C . ILE A 1 266 ? 18.297 -16.571 3.493 1.00 82.88 266 ILE A C 1
ATOM 1978 O O . ILE A 1 266 ? 19.233 -16.921 2.776 1.00 82.88 266 ILE A O 1
ATOM 1982 N N . VAL A 1 267 ? 17.191 -16.009 2.996 1.00 80.12 267 VAL A N 1
ATOM 1983 C CA . VAL A 1 267 ? 17.006 -15.802 1.552 1.00 80.12 267 VAL A CA 1
ATOM 1984 C C . VAL A 1 267 ? 18.026 -14.810 1.004 1.00 80.12 267 VAL A C 1
ATOM 1986 O O . VAL A 1 267 ? 18.640 -15.092 -0.020 1.00 80.12 267 VAL A O 1
ATOM 1989 N N . ALA A 1 268 ? 18.298 -13.715 1.717 1.00 79.75 268 ALA A N 1
ATOM 1990 C CA . ALA A 1 268 ? 19.341 -12.770 1.325 1.00 79.75 268 ALA A CA 1
ATOM 1991 C C . ALA A 1 268 ? 20.730 -13.430 1.237 1.00 79.75 268 ALA A C 1
ATOM 1993 O O . ALA A 1 268 ? 21.491 -13.138 0.315 1.00 79.75 268 ALA A O 1
ATOM 1994 N N . ALA A 1 269 ? 21.053 -14.341 2.162 1.00 84.69 269 ALA A N 1
ATOM 1995 C CA . ALA A 1 269 ? 22.336 -15.041 2.177 1.00 84.69 269 ALA A CA 1
ATOM 1996 C C . ALA A 1 269 ? 22.478 -16.089 1.058 1.00 84.69 269 ALA A C 1
ATOM 1998 O O . ALA A 1 269 ? 23.587 -16.306 0.574 1.00 84.69 269 ALA A O 1
ATOM 1999 N N . VAL A 1 270 ? 21.384 -16.748 0.662 1.00 88.81 270 VAL A N 1
ATOM 2000 C CA . VAL A 1 270 ? 21.408 -17.860 -0.309 1.00 88.81 270 VAL A CA 1
ATOM 2001 C C . VAL A 1 270 ? 21.117 -17.398 -1.737 1.00 88.81 270 VAL A C 1
ATOM 2003 O O . VAL A 1 270 ? 21.770 -17.854 -2.670 1.00 88.81 270 VAL A O 1
ATOM 2006 N N . MET A 1 271 ? 20.132 -16.517 -1.915 1.00 82.06 271 MET A N 1
ATOM 2007 C CA . MET A 1 271 ? 19.573 -16.140 -3.222 1.00 82.06 271 MET A CA 1
ATOM 2008 C C . MET A 1 271 ? 19.970 -14.723 -3.660 1.00 82.06 271 MET A C 1
ATOM 2010 O O . MET A 1 271 ? 19.641 -14.303 -4.766 1.00 82.06 271 MET A O 1
ATOM 2014 N N . GLY A 1 272 ? 20.689 -13.979 -2.814 1.00 82.56 272 GLY A N 1
ATOM 2015 C CA . GLY A 1 272 ? 21.144 -12.627 -3.126 1.00 82.56 272 GLY A CA 1
ATOM 2016 C C . GLY A 1 272 ? 19.999 -11.618 -3.275 1.00 82.56 272 GLY A C 1
ATOM 2017 O O . GLY A 1 272 ? 18.892 -11.819 -2.779 1.00 82.56 272 GLY A O 1
ATOM 2018 N N . ARG A 1 273 ? 20.284 -10.493 -3.940 1.00 77.56 273 ARG A N 1
ATOM 2019 C CA . ARG A 1 273 ? 19.365 -9.347 -4.057 1.00 77.56 273 ARG A CA 1
ATOM 2020 C C . ARG A 1 273 ? 18.099 -9.673 -4.856 1.00 77.56 273 ARG A C 1
ATOM 2022 O O . ARG A 1 273 ? 17.004 -9.362 -4.398 1.00 77.56 273 ARG A O 1
ATOM 2029 N N . GLU A 1 274 ? 18.253 -10.337 -5.999 1.00 75.25 274 GLU A N 1
ATOM 2030 C CA . GLU A 1 274 ? 17.138 -10.699 -6.887 1.00 75.25 274 GLU A CA 1
ATOM 2031 C C . GLU A 1 274 ? 16.150 -11.635 -6.179 1.00 75.25 274 GLU A C 1
ATOM 2033 O O . GLU A 1 274 ? 14.948 -11.379 -6.175 1.00 75.25 274 GLU A O 1
ATOM 2038 N N . GLY A 1 275 ? 16.653 -12.642 -5.454 1.00 78.94 275 GLY A N 1
ATOM 2039 C CA . GLY A 1 275 ? 15.801 -13.536 -4.669 1.00 78.94 275 GLY A CA 1
ATOM 2040 C C . GLY A 1 275 ? 15.041 -12.833 -3.539 1.00 78.94 275 GLY A C 1
ATOM 2041 O O . GLY A 1 275 ? 13.921 -13.225 -3.220 1.00 78.94 275 GLY A O 1
ATOM 2042 N N . VAL A 1 276 ? 15.602 -11.770 -2.948 1.00 80.44 276 VAL A N 1
ATOM 2043 C CA . VAL A 1 276 ? 14.887 -10.946 -1.954 1.00 80.44 276 VAL A CA 1
ATOM 2044 C C . VAL A 1 276 ? 13.759 -10.150 -2.611 1.00 80.44 276 VAL A C 1
ATOM 2046 O O . VAL A 1 276 ? 12.675 -10.065 -2.036 1.00 80.44 276 VAL A O 1
ATOM 2049 N N . ALA A 1 277 ? 13.982 -9.597 -3.805 1.00 78.31 277 ALA A N 1
ATOM 2050 C CA . ALA A 1 277 ? 12.960 -8.859 -4.545 1.00 78.31 277 ALA A CA 1
ATOM 2051 C C . ALA A 1 277 ? 11.802 -9.773 -4.980 1.00 78.31 277 ALA A C 1
ATOM 2053 O O . ALA A 1 277 ? 10.635 -9.451 -4.742 1.00 78.31 277 ALA A O 1
ATOM 2054 N N . GLU A 1 278 ? 12.117 -10.950 -5.528 1.00 80.19 278 GLU A N 1
ATOM 2055 C CA . GLU A 1 278 ? 11.118 -11.960 -5.885 1.00 80.19 278 GLU A CA 1
ATOM 2056 C C . GLU A 1 278 ? 10.338 -12.444 -4.663 1.00 80.19 278 GLU A C 1
ATOM 2058 O O . GLU A 1 278 ? 9.107 -12.510 -4.707 1.00 80.19 278 GLU A O 1
ATOM 2063 N N . LEU A 1 279 ? 11.026 -12.726 -3.548 1.00 82.44 279 LEU A N 1
ATOM 2064 C CA . LEU A 1 279 ? 10.376 -13.113 -2.296 1.00 82.44 279 LEU A CA 1
ATOM 2065 C C . LEU A 1 279 ? 9.439 -12.013 -1.794 1.00 82.44 279 LEU A C 1
ATOM 2067 O O . LEU A 1 279 ? 8.349 -12.310 -1.300 1.00 82.44 279 LEU A O 1
ATOM 2071 N N . LEU A 1 280 ? 9.848 -10.749 -1.913 1.00 83.00 280 LEU A N 1
ATOM 2072 C CA . LEU A 1 280 ? 9.048 -9.619 -1.468 1.00 83.00 280 LEU A CA 1
ATOM 2073 C C . LEU A 1 280 ? 7.754 -9.525 -2.280 1.00 83.00 280 LEU A C 1
ATOM 2075 O O . LEU A 1 280 ? 6.686 -9.489 -1.673 1.00 83.00 280 LEU A O 1
ATOM 2079 N N . VAL A 1 281 ? 7.814 -9.599 -3.613 1.00 83.56 281 VAL A N 1
ATOM 2080 C CA . VAL A 1 281 ? 6.610 -9.623 -4.467 1.00 83.56 281 VAL A CA 1
ATOM 2081 C C . VAL A 1 281 ? 5.761 -10.869 -4.193 1.00 83.56 281 VAL A C 1
ATOM 2083 O O . VAL A 1 281 ? 4.546 -10.761 -4.011 1.00 83.56 281 VAL A O 1
ATOM 2086 N N . LEU A 1 282 ? 6.386 -12.044 -4.078 1.00 86.44 282 LEU A N 1
ATOM 2087 C CA . LEU A 1 282 ? 5.703 -13.304 -3.776 1.00 86.44 282 LEU A CA 1
ATOM 2088 C C . LEU A 1 282 ? 4.945 -13.232 -2.446 1.00 86.44 282 LEU A C 1
ATOM 2090 O O . LEU A 1 282 ? 3.814 -13.710 -2.350 1.00 86.44 282 LEU A O 1
ATOM 2094 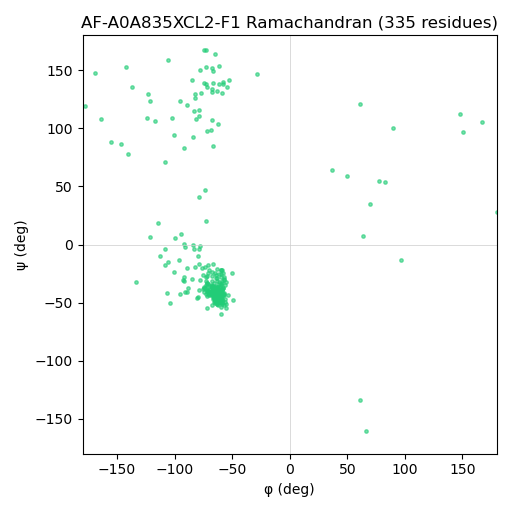N N . SER A 1 283 ? 5.530 -12.604 -1.425 1.00 83.88 283 SER A N 1
ATOM 2095 C CA . SER A 1 283 ? 4.873 -12.435 -0.128 1.00 83.88 283 SER A CA 1
ATOM 2096 C C . SER A 1 283 ? 3.587 -11.607 -0.238 1.00 83.88 283 SER A C 1
ATOM 2098 O O . SER A 1 283 ? 2.600 -11.939 0.420 1.00 83.88 283 SER A O 1
ATOM 2100 N N . GLN A 1 284 ? 3.542 -10.619 -1.142 1.00 89.38 284 GLN A N 1
ATOM 2101 C CA . GLN A 1 284 ? 2.333 -9.832 -1.414 1.00 89.38 284 GLN A CA 1
ATOM 2102 C C . GLN A 1 284 ? 1.270 -10.655 -2.142 1.00 89.38 284 GLN A C 1
ATOM 2104 O O . GLN A 1 284 ? 0.086 -10.599 -1.803 1.00 89.38 284 GLN A O 1
ATOM 2109 N N . VAL A 1 285 ? 1.682 -11.495 -3.090 1.00 86.31 285 VAL A N 1
ATOM 2110 C CA . VAL A 1 285 ? 0.767 -12.429 -3.758 1.00 86.31 285 VAL A CA 1
ATOM 2111 C C . VAL A 1 285 ? 0.166 -13.405 -2.743 1.00 86.31 285 VAL A C 1
ATOM 2113 O O . VAL A 1 285 ? -1.050 -13.593 -2.724 1.00 86.31 285 VAL A O 1
ATOM 2116 N N . ILE A 1 286 ? 0.973 -13.958 -1.831 1.00 84.12 286 ILE A N 1
ATOM 2117 C CA . ILE A 1 286 ? 0.487 -14.823 -0.743 1.00 84.12 286 ILE A CA 1
ATOM 2118 C C . ILE A 1 286 ? -0.491 -14.061 0.160 1.00 84.12 286 ILE A C 1
ATOM 2120 O O . ILE A 1 286 ? -1.553 -14.592 0.493 1.00 84.12 286 ILE A O 1
ATOM 2124 N N . LEU A 1 287 ? -0.194 -12.806 0.514 1.00 82.81 287 LEU A N 1
ATOM 2125 C CA . LEU A 1 287 ? -1.109 -11.958 1.283 1.00 82.81 287 LEU A CA 1
ATOM 2126 C C . LEU A 1 287 ? -2.461 -11.797 0.576 1.00 82.81 287 LEU A C 1
ATOM 2128 O O . LEU A 1 287 ? -3.498 -11.950 1.229 1.00 82.81 287 LEU A O 1
ATOM 2132 N N . SER A 1 288 ? -2.475 -11.610 -0.747 1.00 83.75 288 SER A N 1
ATOM 2133 C CA . SER A 1 288 ? -3.719 -11.523 -1.529 1.00 83.75 288 SER A CA 1
ATOM 2134 C C . SER A 1 288 ? -4.577 -12.794 -1.426 1.00 83.75 288 SER A C 1
ATOM 2136 O O . SER A 1 288 ? -5.802 -12.710 -1.349 1.00 83.75 288 SER A O 1
ATOM 2138 N N . LEU A 1 289 ? -3.953 -13.974 -1.317 1.00 82.69 289 LEU A N 1
ATOM 2139 C CA . LEU A 1 289 ? -4.655 -15.248 -1.128 1.00 82.69 289 LEU A CA 1
ATOM 2140 C C . LEU A 1 289 ? -5.255 -15.387 0.279 1.00 82.69 289 LEU A C 1
ATOM 2142 O O . LEU A 1 289 ? -6.258 -16.077 0.460 1.00 82.69 289 LEU A O 1
ATOM 2146 N N . THR A 1 290 ? -4.670 -14.723 1.280 1.00 78.69 290 THR A N 1
ATOM 2147 C CA . THR A 1 290 ? -5.196 -14.711 2.658 1.00 78.69 290 THR A CA 1
ATOM 2148 C C . THR A 1 290 ? -6.317 -13.691 2.871 1.00 78.69 290 THR A C 1
ATOM 2150 O O . THR A 1 290 ? -7.110 -13.823 3.806 1.00 78.69 290 THR A O 1
ATOM 2153 N N . LEU A 1 291 ? -6.429 -12.693 1.989 1.00 79.81 291 LEU A N 1
ATOM 2154 C CA . LEU A 1 291 ? -7.385 -11.589 2.085 1.00 79.81 291 LEU A CA 1
ATOM 2155 C C . LEU A 1 291 ? -8.847 -12.041 2.253 1.00 79.81 291 LEU A C 1
ATOM 2157 O O . LEU A 1 291 ? -9.519 -11.488 3.130 1.00 79.81 291 LEU A O 1
ATOM 2161 N N . PRO A 1 292 ? -9.365 -13.057 1.529 1.00 81.81 292 PRO A N 1
ATOM 2162 C CA . PRO A 1 292 ? -10.737 -13.529 1.719 1.00 81.81 292 PRO A CA 1
ATOM 2163 C C . PRO A 1 292 ? -11.038 -13.963 3.159 1.00 81.81 292 PRO A C 1
ATOM 2165 O O . PRO A 1 292 ? -12.137 -13.711 3.655 1.00 81.81 292 PRO A O 1
ATOM 2168 N N . PHE A 1 293 ? -10.060 -14.544 3.863 1.00 78.31 293 PHE A N 1
ATOM 2169 C CA . PHE A 1 293 ? -10.221 -14.995 5.248 1.00 78.31 293 PHE A CA 1
ATOM 2170 C C . PHE A 1 293 ? -10.318 -13.841 6.248 1.00 78.31 293 PHE A C 1
ATOM 2172 O O . PHE A 1 293 ? -10.908 -14.013 7.309 1.00 78.31 293 PHE A O 1
ATOM 2179 N N . ALA A 1 294 ? -9.784 -12.664 5.919 1.00 72.38 294 ALA A N 1
ATOM 2180 C CA . ALA A 1 294 ? -9.934 -11.462 6.738 1.00 72.38 294 ALA A CA 1
ATOM 2181 C C . ALA A 1 294 ? -11.185 -10.656 6.353 1.00 72.38 294 ALA A C 1
ATOM 2183 O O . ALA A 1 294 ? -11.919 -10.173 7.218 1.00 72.38 294 ALA A O 1
ATOM 2184 N N . VAL A 1 295 ? -11.464 -10.544 5.051 1.00 76.06 295 VAL A N 1
ATOM 2185 C CA . VAL A 1 295 ? -12.577 -9.742 4.527 1.00 76.06 295 VAL A CA 1
ATOM 2186 C C . VAL A 1 295 ? -13.929 -10.395 4.788 1.00 76.06 295 VAL A C 1
ATOM 2188 O O . VAL A 1 295 ? -14.864 -9.699 5.187 1.00 76.06 295 VAL A O 1
ATOM 2191 N N . PHE A 1 296 ? -14.059 -11.712 4.607 1.00 78.69 296 PHE A N 1
ATOM 2192 C CA . PHE A 1 296 ? -15.345 -12.389 4.784 1.00 78.69 296 PHE A CA 1
ATOM 2193 C C . PHE A 1 296 ? -15.904 -12.231 6.211 1.00 78.69 296 PHE A C 1
ATOM 2195 O O . PHE A 1 296 ? -17.046 -11.777 6.340 1.00 78.69 296 PHE A O 1
ATOM 2202 N N . PRO A 1 297 ? -15.134 -12.489 7.293 1.00 74.25 297 PRO A N 1
ATOM 2203 C CA . PRO A 1 297 ? -15.601 -12.215 8.650 1.00 74.25 297 PRO A CA 1
ATOM 2204 C C . PRO A 1 297 ? -15.924 -10.736 8.869 1.00 74.25 297 PRO A C 1
ATOM 2206 O O . PRO A 1 297 ? -16.963 -10.419 9.443 1.00 74.25 297 PRO A O 1
ATOM 2209 N N . LEU A 1 298 ? -15.081 -9.822 8.377 1.00 75.81 298 LEU A N 1
ATOM 2210 C CA . LEU A 1 298 ? -15.289 -8.383 8.531 1.00 75.81 298 LEU A CA 1
ATOM 2211 C C . LEU A 1 298 ? -16.623 -7.928 7.919 1.00 75.81 298 LEU A C 1
ATOM 2213 O O . LEU A 1 298 ? -17.422 -7.258 8.582 1.00 75.81 298 LEU A O 1
ATOM 2217 N N . VAL A 1 299 ? -16.898 -8.318 6.675 1.00 80.25 299 VAL A N 1
ATOM 2218 C CA . VAL A 1 299 ? -18.155 -7.997 5.985 1.00 80.25 299 VAL A CA 1
ATOM 2219 C C . VAL A 1 299 ? -19.338 -8.671 6.682 1.00 80.25 299 VAL A C 1
ATOM 2221 O O . VAL A 1 299 ? -20.363 -8.026 6.908 1.00 80.25 299 VAL A O 1
ATOM 2224 N N . HIS A 1 300 ? -19.200 -9.934 7.094 1.00 74.25 300 HIS A N 1
ATOM 2225 C CA . HIS A 1 300 ? -20.253 -10.661 7.805 1.00 74.25 300 HIS A CA 1
ATOM 2226 C C . HIS A 1 300 ? -20.633 -9.982 9.134 1.00 74.25 300 HIS A C 1
ATOM 2228 O O . HIS A 1 300 ? -21.813 -9.710 9.385 1.00 74.25 300 HIS A O 1
ATOM 2234 N N . PHE A 1 301 ? -19.646 -9.632 9.965 1.00 73.44 301 PHE A N 1
ATOM 2235 C CA . PHE A 1 301 ? -19.882 -8.977 11.254 1.00 73.44 301 PHE A CA 1
ATOM 2236 C C . PHE A 1 301 ? -20.420 -7.552 11.104 1.00 73.44 301 PHE A C 1
ATOM 2238 O O . PHE A 1 301 ? -21.273 -7.135 11.887 1.00 73.44 301 PHE A O 1
ATOM 2245 N N . THR A 1 302 ? -19.982 -6.814 10.082 1.00 75.81 302 THR A N 1
ATOM 2246 C CA . THR A 1 302 ? -20.474 -5.450 9.819 1.00 75.81 302 THR A CA 1
ATOM 2247 C C . THR A 1 302 ? -21.840 -5.404 9.130 1.00 75.81 302 THR A C 1
ATOM 2249 O O . THR A 1 302 ? -22.503 -4.364 9.180 1.00 75.81 302 THR A O 1
ATOM 2252 N N . SER A 1 303 ? -22.286 -6.513 8.534 1.00 73.44 303 SER A N 1
ATOM 2253 C CA . SER A 1 303 ? -23.614 -6.650 7.916 1.00 73.44 303 SER A CA 1
ATOM 2254 C C . SER A 1 303 ? -24.685 -7.143 8.897 1.00 73.44 303 SER A C 1
ATOM 2256 O O . SER A 1 303 ? -25.876 -6.935 8.675 1.00 73.44 303 SER A O 1
ATOM 2258 N N . SER A 1 304 ? -24.294 -7.768 10.012 1.00 66.62 304 SER A N 1
ATOM 2259 C CA . SER A 1 304 ? -25.235 -8.282 11.007 1.00 66.62 304 SER A CA 1
ATOM 2260 C C . SER A 1 304 ? -25.693 -7.198 11.987 1.00 66.62 304 SER A C 1
ATOM 2262 O O . SER A 1 304 ? -24.933 -6.717 12.834 1.00 66.62 304 SER A O 1
ATOM 2264 N N . SER A 1 305 ? -26.989 -6.866 11.947 1.00 57.25 305 SER A N 1
ATOM 2265 C CA . SER A 1 305 ? -27.614 -5.973 12.932 1.00 57.25 305 SER A CA 1
ATOM 2266 C C . SER A 1 305 ? -27.472 -6.495 14.358 1.00 57.25 305 SER A C 1
ATOM 2268 O O . SER A 1 305 ? -27.475 -5.697 15.280 1.00 57.25 305 SER A O 1
ATOM 2270 N N . ARG A 1 306 ? -27.297 -7.805 14.572 1.00 52.94 306 ARG A N 1
ATOM 2271 C CA . ARG A 1 306 ? -27.158 -8.388 15.914 1.00 52.94 306 ARG A CA 1
ATOM 2272 C C . ARG A 1 306 ? -25.877 -7.932 16.619 1.00 52.94 306 ARG A C 1
ATOM 2274 O O . ARG A 1 306 ? -25.937 -7.676 17.813 1.00 52.94 306 ARG A O 1
ATOM 2281 N N . TYR A 1 307 ? -24.768 -7.778 15.893 1.00 51.94 307 TYR A N 1
ATOM 2282 C CA . TYR A 1 307 ? -23.483 -7.322 16.450 1.00 51.94 307 TYR A CA 1
ATOM 2283 C C . TYR A 1 307 ? -23.372 -5.793 16.514 1.00 51.94 307 TYR A C 1
ATOM 2285 O O . TYR A 1 307 ? -22.751 -5.251 17.423 1.00 51.94 307 TYR A O 1
ATOM 2293 N N . LEU A 1 308 ? -24.032 -5.082 15.594 1.00 55.22 308 LEU A N 1
ATOM 2294 C CA . LEU A 1 308 ? -24.129 -3.617 15.626 1.00 55.22 308 LEU A CA 1
ATOM 2295 C C . LEU A 1 308 ? -25.159 -3.103 16.653 1.00 55.22 308 LEU A C 1
ATOM 2297 O O . LEU A 1 308 ? -24.971 -2.026 17.220 1.00 55.22 308 LEU A O 1
ATOM 2301 N N . ALA A 1 309 ? -26.228 -3.864 16.915 1.00 48.12 309 ALA A N 1
ATOM 2302 C CA . ALA A 1 309 ? -27.316 -3.499 17.828 1.00 48.12 309 ALA A CA 1
ATOM 2303 C C . ALA A 1 309 ? -27.167 -4.073 19.244 1.00 48.12 309 ALA A C 1
ATOM 2305 O O . ALA A 1 309 ? -27.837 -3.582 20.148 1.00 48.12 309 ALA A O 1
ATOM 2306 N N . SER A 1 310 ? -26.278 -5.045 19.498 1.00 42.03 310 SER A N 1
ATOM 2307 C CA . SER A 1 310 ? -26.025 -5.566 20.855 1.00 42.03 310 SER A CA 1
ATOM 2308 C C . SER A 1 310 ? -25.250 -4.602 21.755 1.00 42.03 310 SER A C 1
ATOM 2310 O O . SER A 1 310 ? -24.673 -5.026 22.753 1.00 42.03 310 SER A O 1
ATOM 2312 N N . THR A 1 311 ? -25.230 -3.306 21.447 1.00 41.12 311 THR A N 1
ATOM 2313 C CA . THR A 1 311 ? -24.817 -2.317 22.434 1.00 41.12 311 THR A CA 1
ATOM 2314 C C . THR A 1 311 ? -25.996 -2.095 23.370 1.00 41.12 311 THR A C 1
ATOM 2316 O O . THR A 1 311 ? -27.017 -1.567 22.934 1.00 41.12 311 THR A O 1
ATOM 2319 N N . PRO A 1 312 ? -25.920 -2.535 24.639 1.00 38.66 312 PRO A N 1
ATOM 2320 C CA . PRO A 1 312 ? -27.048 -2.406 25.536 1.00 38.66 312 PRO A CA 1
ATOM 2321 C C . PRO A 1 312 ? -27.252 -0.922 25.841 1.00 38.66 312 PRO A C 1
ATOM 2323 O O . PRO A 1 312 ? -26.618 -0.352 26.724 1.00 38.66 312 PRO A O 1
ATOM 2326 N N . THR A 1 313 ? -28.193 -0.293 25.146 1.00 36.97 313 THR A N 1
ATOM 2327 C CA . THR A 1 313 ? -28.849 0.956 25.550 1.00 36.97 313 THR A CA 1
ATOM 2328 C C . THR A 1 313 ? -29.832 0.688 26.694 1.00 36.97 313 THR A C 1
ATOM 2330 O O . THR A 1 313 ? -30.968 1.147 26.690 1.00 36.97 313 THR A O 1
ATOM 2333 N N . ARG A 1 314 ? -29.406 -0.061 27.717 1.00 34.69 314 ARG A N 1
ATOM 2334 C CA . ARG A 1 314 ? -30.125 -0.170 28.991 1.00 34.69 314 ARG A CA 1
ATOM 2335 C C . ARG A 1 314 ? -29.350 0.576 30.065 1.00 34.69 314 ARG A C 1
ATOM 2337 O O . ARG A 1 314 ? -28.770 -0.038 30.942 1.00 34.69 314 ARG A O 1
ATOM 2344 N N . TYR A 1 315 ? -29.351 1.901 29.985 1.00 38.31 315 TYR A N 1
ATOM 2345 C CA . TYR A 1 315 ? -29.326 2.748 31.177 1.00 38.31 315 TYR A CA 1
ATOM 2346 C C . TYR A 1 315 ? -29.949 4.097 30.819 1.00 38.31 315 TYR A C 1
ATOM 2348 O O . TYR A 1 315 ? -29.296 5.028 30.360 1.00 38.31 315 TYR A O 1
ATOM 2356 N N . GLY A 1 316 ? -31.266 4.151 30.980 1.00 36.06 316 GLY A N 1
ATOM 2357 C CA . GLY A 1 316 ? -32.082 5.343 30.831 1.00 36.06 316 GLY A CA 1
ATOM 2358 C C . GLY A 1 316 ? -33.528 4.995 31.158 1.00 36.06 316 GLY A C 1
ATOM 2359 O O . GLY A 1 316 ? -34.103 4.138 30.506 1.00 36.06 316 GLY A O 1
ATOM 2360 N N . SER A 1 317 ? -34.067 5.656 32.184 1.00 33.84 317 SER A N 1
ATOM 2361 C CA . SER A 1 317 ? -35.487 5.729 32.565 1.00 33.84 317 SER A CA 1
ATOM 2362 C C . SER A 1 317 ? -36.145 4.550 33.304 1.00 33.84 317 SER A C 1
ATOM 2364 O O . SER A 1 317 ? -37.226 4.113 32.925 1.00 33.84 317 SER A O 1
ATOM 2366 N N . ASN A 1 318 ? -35.592 4.114 34.439 1.00 34.34 318 ASN A N 1
ATOM 2367 C CA . ASN A 1 318 ? -36.457 3.641 35.532 1.00 34.34 318 ASN A CA 1
ATOM 2368 C C . ASN A 1 318 ? -35.833 3.972 36.890 1.00 34.34 318 ASN A C 1
ATOM 2370 O O . ASN A 1 318 ? -35.071 3.199 37.459 1.00 34.34 318 ASN A O 1
ATOM 2374 N N . GLY A 1 319 ? -36.115 5.180 37.372 1.00 32.19 319 GLY A N 1
ATOM 2375 C CA . GLY A 1 319 ? -35.633 5.657 38.667 1.00 32.19 319 GLY A CA 1
ATOM 2376 C C . GLY A 1 319 ? -36.080 7.076 39.003 1.00 32.19 319 GLY A C 1
ATOM 2377 O O . GLY A 1 319 ? -35.372 7.786 39.700 1.00 32.19 319 GLY A O 1
ATOM 2378 N N . MET A 1 320 ? -37.224 7.519 38.479 1.00 38.31 320 MET A N 1
ATOM 2379 C CA . MET A 1 320 ? -37.880 8.745 38.931 1.00 38.31 320 MET A CA 1
ATOM 2380 C C . MET A 1 320 ? -39.383 8.506 38.952 1.00 38.31 320 MET A C 1
ATOM 2382 O O . MET A 1 320 ? -40.115 8.897 38.049 1.00 38.31 320 MET A O 1
ATOM 2386 N N . ARG A 1 321 ? -39.824 7.800 39.995 1.00 32.03 321 ARG A N 1
ATOM 2387 C CA . ARG A 1 321 ? -41.161 7.938 40.571 1.00 32.03 321 ARG A CA 1
ATOM 2388 C C . ARG A 1 321 ? -41.188 7.304 41.963 1.00 32.03 321 ARG A C 1
ATOM 2390 O O . ARG A 1 321 ? -41.180 6.091 42.078 1.00 32.03 321 ARG A O 1
ATOM 2397 N N . SER A 1 322 ? -41.256 8.192 42.957 1.00 33.44 322 SER A N 1
ATOM 2398 C CA . SER A 1 322 ? -42.024 8.083 44.205 1.00 33.44 322 SER A CA 1
ATOM 2399 C C . SER A 1 322 ? -41.711 6.931 45.168 1.00 33.44 322 SER A C 1
ATOM 2401 O O . SER A 1 322 ? -41.937 5.768 44.860 1.00 33.44 322 SER A O 1
ATOM 2403 N N . GLY A 1 323 ? -41.337 7.293 46.398 1.00 30.25 323 GLY A N 1
ATOM 2404 C CA . GLY A 1 323 ? -41.548 6.440 47.568 1.00 30.25 323 GLY A CA 1
ATOM 2405 C C . GLY A 1 323 ? -40.494 6.640 48.646 1.00 30.25 323 GLY A C 1
ATOM 2406 O O . GLY A 1 323 ? -39.414 6.070 48.559 1.00 30.25 323 GLY A O 1
ATOM 2407 N N . GLY A 1 324 ? -40.797 7.458 49.656 1.00 31.55 324 GLY A N 1
ATOM 2408 C CA . GLY A 1 324 ? -39.978 7.560 50.861 1.00 31.55 324 GLY A CA 1
ATOM 2409 C C . GLY A 1 324 ? -39.902 6.234 51.624 1.00 31.55 324 GLY A C 1
ATOM 2410 O O . GLY A 1 324 ? -40.810 5.411 51.551 1.00 31.55 324 GLY A O 1
ATOM 2411 N N . GLY A 1 325 ? -38.820 6.037 52.376 1.00 29.69 325 GLY A N 1
ATOM 2412 C CA . GLY A 1 325 ? -38.667 4.857 53.221 1.00 29.69 325 GLY A CA 1
ATOM 2413 C C . GLY A 1 325 ? -37.245 4.680 53.733 1.00 29.69 325 GLY A C 1
ATOM 2414 O O . GLY A 1 325 ? -36.344 4.298 53.000 1.00 29.69 325 GLY A O 1
ATOM 2415 N N . VAL A 1 326 ? -37.073 4.988 55.010 1.00 36.47 326 VAL A N 1
ATOM 2416 C CA . VAL A 1 326 ? -35.906 4.747 55.865 1.00 36.47 326 VAL A CA 1
ATOM 2417 C C . VAL A 1 326 ? -35.469 3.271 55.835 1.00 36.47 326 VAL A C 1
ATOM 2419 O O . VAL A 1 326 ? -36.325 2.396 55.918 1.00 36.47 326 VAL A O 1
ATOM 2422 N N . GLY A 1 327 ? -34.156 2.987 55.850 1.00 30.39 327 GLY A N 1
ATOM 2423 C CA . GLY A 1 327 ? -33.651 1.731 56.431 1.00 30.39 327 GLY A CA 1
ATOM 2424 C C . GLY A 1 327 ? -32.398 1.100 55.809 1.00 30.39 327 GLY A C 1
ATOM 2425 O O . GLY A 1 327 ? -32.464 0.513 54.740 1.00 30.39 327 GLY A O 1
ATOM 2426 N N . GLY A 1 328 ? -31.297 1.098 56.574 1.00 30.50 328 GLY A N 1
ATOM 2427 C CA . GLY A 1 328 ? -30.410 -0.071 56.700 1.00 30.50 328 GLY A CA 1
ATOM 2428 C C . GLY A 1 328 ? -29.244 -0.213 55.714 1.00 30.50 328 GLY A C 1
ATOM 2429 O O . GLY A 1 328 ? -29.391 -0.747 54.622 1.00 30.50 328 GLY A O 1
ATOM 2430 N N . ALA A 1 329 ? -28.039 0.148 56.162 1.00 34.47 329 ALA A N 1
ATOM 2431 C CA . ALA A 1 329 ? -26.783 -0.267 55.534 1.00 34.47 329 ALA A CA 1
ATOM 2432 C C . ALA A 1 329 ? -26.564 -1.795 55.677 1.00 34.47 329 ALA A C 1
ATOM 2434 O O . ALA A 1 329 ? -26.786 -2.327 56.770 1.00 34.47 329 ALA A O 1
ATOM 2435 N N . PRO A 1 330 ? -26.077 -2.518 54.648 1.00 37.72 330 PRO A N 1
ATOM 2436 C CA . PRO A 1 330 ? -25.737 -3.931 54.786 1.00 37.72 330 PRO A CA 1
ATOM 2437 C C . PRO A 1 330 ? -24.340 -4.116 55.404 1.00 37.72 330 PRO A C 1
ATOM 2439 O O . PRO A 1 330 ? -23.348 -3.572 54.921 1.00 37.72 330 PRO A O 1
ATOM 2442 N N . ARG A 1 331 ? -24.267 -4.904 56.487 1.00 38.69 331 ARG A N 1
ATOM 2443 C CA . ARG A 1 331 ? -23.020 -5.386 57.115 1.00 38.69 331 ARG A CA 1
ATOM 2444 C C . ARG A 1 331 ? -22.270 -6.360 56.184 1.00 38.69 331 ARG A C 1
ATOM 2446 O O . ARG A 1 331 ? -22.926 -7.114 55.467 1.00 38.69 331 ARG A O 1
ATOM 2453 N N . PRO A 1 332 ? -20.926 -6.427 56.238 1.00 36.56 332 PRO A N 1
ATOM 2454 C CA . PRO A 1 332 ? -20.156 -7.396 55.464 1.00 36.56 332 PRO A CA 1
ATOM 2455 C C . PRO A 1 332 ? -20.301 -8.819 56.029 1.00 36.56 332 PRO A C 1
ATOM 2457 O O . PRO A 1 332 ? -20.274 -9.033 57.244 1.00 36.56 332 PRO A O 1
ATOM 2460 N N . ALA A 1 333 ? -20.456 -9.788 55.125 1.00 37.91 333 ALA A N 1
ATOM 2461 C CA . ALA A 1 333 ? -20.560 -11.210 55.427 1.00 37.91 333 ALA A CA 1
ATOM 2462 C C . ALA A 1 333 ? -19.231 -11.769 55.970 1.00 37.91 333 ALA A C 1
ATOM 2464 O O . ALA A 1 333 ? -18.162 -11.516 55.415 1.00 37.91 333 ALA A O 1
ATOM 2465 N N . ARG A 1 334 ? -19.316 -12.540 57.061 1.00 35.44 334 ARG A N 1
ATOM 2466 C CA . ARG A 1 334 ? -18.214 -13.339 57.612 1.00 35.44 334 ARG A CA 1
ATOM 2467 C C . ARG A 1 334 ? -17.935 -14.535 56.700 1.00 35.44 334 ARG A C 1
ATOM 2469 O O . ARG A 1 334 ? -18.864 -15.227 56.295 1.00 35.44 334 ARG A O 1
ATOM 2476 N N . VAL A 1 335 ? -16.657 -14.788 56.446 1.00 37.81 335 VAL A N 1
ATOM 2477 C CA . VAL A 1 335 ? -16.137 -16.036 55.873 1.00 37.81 335 VAL A CA 1
ATOM 2478 C C . VAL A 1 335 ? -16.114 -17.094 56.993 1.00 37.81 335 VAL A C 1
ATOM 2480 O O . VAL A 1 335 ? -15.634 -16.764 58.082 1.00 37.81 335 VAL A O 1
ATOM 2483 N N . PRO A 1 336 ? -16.654 -18.314 56.806 1.00 44.47 336 PRO A N 1
ATOM 2484 C CA . PRO A 1 336 ? -16.445 -19.410 57.746 1.00 44.47 336 PRO A CA 1
ATOM 2485 C C . PRO A 1 336 ? -15.058 -20.046 57.564 1.00 44.47 336 PRO A C 1
ATOM 2487 O O . PRO A 1 336 ? -14.496 -20.003 56.472 1.00 44.47 336 PRO A O 1
ATOM 2490 N N . ALA A 1 337 ? -14.548 -20.563 58.684 1.00 42.94 337 ALA A N 1
ATOM 2491 C CA . ALA A 1 337 ? -13.189 -21.044 58.943 1.00 42.94 337 ALA A CA 1
ATOM 2492 C C . ALA A 1 337 ? -12.684 -22.157 58.013 1.00 42.94 337 ALA A C 1
ATOM 2494 O O . ALA A 1 337 ? -13.514 -22.984 57.575 1.00 42.94 337 ALA A O 1
#

Secondary structure (DSSP, 8-state):
-TTTTTHHHHHHGGGGSHHHHHHHHHHHHHHGGGGHHHHHHHHHHHHHHHHHHHHHHHHTTTHHHHH----S---HHHHHHHHHHHHHHHHHHHHHHHHHHHHHHHHH---HHHHHHHTS--THHHH-HHHHHHHHHHHHHHS-HHHHHHHHHHGGGS---SSHHHHHHHHHHHHHHHHHHHHHHHHHHHHHHHHHIIIIISSSS---S---HHHHHHHHHHHS--HHHHHHHHHHHHHHHHHHHHHHHHHHHHH----SHHHHHHHHHHHHHHHHHHHHHHHHHHHHHHHHHHHHHHHHHHH-HHHHH-S----SSSS-S-------PPPPPPPP-

InterPro domains:
  IPR001046 NRAMP family [PF01566] (99-309)
  IPR001046 NRAMP family [PR00447] (73-92)
  IPR001046 NRAMP family [PR00447] (241-260)
  IPR001046 NRAMP family [PTHR11706] (98-308)

Organism: NCBI:txid47281

Radius of gyration: 24.43 Å; Cα contacts (8 Å, |Δi|>4): 421; chains: 1; bounding box: 65×38×83 Å

Solvent-accessible surface area (backbone atoms only — not comparable to full-atom values): 18175 Å² total; per-residue (Å²): 111,79,86,54,59,59,57,14,46,64,52,22,44,56,41,55,15,65,55,35,49,46,25,26,23,32,36,2,12,65,56,29,43,57,54,44,26,52,54,51,52,29,42,52,50,34,48,53,50,44,44,48,24,38,49,42,21,66,46,62,67,48,56,62,84,75,67,62,86,70,84,86,86,76,55,71,66,56,56,51,49,54,48,52,52,51,53,52,48,52,53,52,30,52,50,42,37,52,53,34,47,52,53,52,44,68,70,63,62,59,62,62,71,57,50,59,55,10,54,44,89,57,74,57,48,78,73,36,70,69,49,30,51,42,48,40,13,42,39,8,30,50,39,42,59,56,53,36,55,38,43,19,50,57,62,53,74,52,91,65,56,97,41,77,69,33,47,53,50,51,45,54,52,46,42,51,37,32,42,56,29,38,51,51,25,41,52,49,48,49,40,45,17,50,43,25,11,40,60,27,40,68,22,91,76,62,38,80,61,74,37,38,72,67,51,50,39,55,44,36,43,61,76,67,75,30,72,63,52,26,51,38,49,52,52,22,51,53,29,22,52,52,40,41,52,54,50,48,51,61,24,25,78,74,76,50,94,80,78,72,61,62,65,52,52,52,40,39,74,73,50,35,70,66,44,42,46,52,49,46,37,50,51,19,34,53,39,38,70,49,31,61,74,49,47,51,57,52,54,52,53,66,68,35,62,68,61,61,58,67,58,81,86,78,82,79,89,88,86,85,77,88,80,89,80,90,82,82,85,86,79,85,84,81,83,82,132

Mean predicted aligned error: 11.33 Å

Foldseek 3Di:
DVLQALLLLLLLLLLQFLLLLLLLLLLCQAPNLQLLLLLVVLLVVQLVLLLLLQLLLLLQQCPPVVPDPDDDDDPPVNVVVVVVVVSVLSVVLLVLLLVLLVVLCVLLVFDVVVNVVSSDHDPCCVVPPVSVLSSLSNNLSSNFLLSSNSSSNVLNVGDFDSDPVRSVVSSVSNSVNNSVSSVSSSVSSSSSNNSSNSQACVNVVHHNPSQGLVNVLVSQCPVSVDPVSSVSSVSSNVSSVVSCVVSVVSSCVVPNDDDPVVVLVVQCVPVNDVSSSVVSSVVSSVSSVCSCVSSVVSCVLSVDCCSSVPPPPPDDDDDDDDDDDDDDDDDDDDDDD

pLDDT: mean 74.52, std 17.31, range [29.69, 95.88]

Nearest PDB structures (foldseek):
  6c3i-assembly2_B  TM=7.738E-01  e=4.201E-12  Deinococcus radiodurans R1 = ATCC 13939 = DSM 20539
  6c3i-assembly1_A  TM=7.440E-01  e=2.955E-12  Deinococcus radiodurans R1 = ATCC 13939 = DSM 20539
  8e6n-assembly1_A  TM=7.883E-01  e=3.682E-12  Deinococcus radiodurans
  9f6o-assembly1_A  TM=7.826E-01  e=2.048E-11  Homo sapiens
  9f6q-assembly1_A  TM=8.149E-01  e=1.043E-10  Homo sapiens

Sequence (337 aa):
MFAFAGLGFLVSVGYMDPGNWATDLAAGSAFGYQLLFVVLVSSVMAMFLQYLALKLGVATDGTWRRCGGLPRRIPQWVNRMLWIVAELAIAATDLAEVLCFVYELIKSKPDMGKVMVGYLPTLRTVTDPAMLYIATGILGATVMPHNLYLHSSVIQTRAYPRTAPGRRMAIQLGALDSTLSLILAFMVNSAILILAASAFHYGNPPRDDVADIGDAYALLATSLGAKAASILFGVALLAAGQNSTITGTLSGQIVMEGTAIIPAAIVAAVMGREGVAELLVLSQVILSLTLPFAVFPLVHFTSSSRYLASTPTRYGSNGMRSGGGVGGAPRPARVPA